Protein AF-A0A7M7P0U2-F1 (afdb_monomer)

Solvent-accessible surface area (backbone atoms only — not comparable to full-atom values): 13391 Å² total; per-residue (Å²): 132,70,70,62,55,56,54,52,52,50,52,46,50,53,53,52,59,72,63,52,74,65,74,44,74,47,56,39,57,51,92,38,39,98,42,27,17,22,42,32,38,35,55,97,92,42,67,19,31,28,36,26,50,74,57,47,67,35,43,26,21,14,46,21,38,58,73,65,37,79,84,15,43,71,42,67,37,79,29,14,83,74,19,42,61,73,73,87,49,59,42,38,28,54,40,54,40,88,44,75,53,74,38,66,86,72,34,54,54,46,66,32,92,77,71,78,67,93,71,56,46,65,30,25,17,28,34,27,32,52,59,30,88,42,40,86,58,13,37,80,82,9,41,42,43,97,64,30,42,34,52,43,42,88,28,37,35,68,80,33,20,78,38,51,35,86,44,40,86,61,14,36,79,80,9,42,42,43,101,66,18,34,33,54,45,42,94,58,36,34,65,73,37,19,76,42,67,50,58,81,70,44,50,59,57,53,50,54,49,50,54,53,52,52,54,50,51,56,50,52,53,53,50,50,58,52,48,54,52,51,52,52,54,48,55,51,49,53,53,51,49,55,50,50,54,54,54,53,63,63,73,76,112

InterPro domains:
  IPR000742 EGF-like domain [PS00022] (183-194)
  IPR000742 EGF-like domain [PS01186] (183-194)
  IPR000742 EGF-like domain [PS50026] (162-195)
  IPR000742 EGF-like domain [SM00181] (131-162)
  IPR000742 EGF-like domain [SM00181] (164-195)
  IPR001190 SRCR domain [PF00530] (31-130)
  IPR001190 SRCR domain [PR00258] (26-42)
  IPR001190 SRCR domain [PR00258] (45-56)
  IPR001190 SRCR domain [PR00258] (60-70)
  IPR001190 SRCR domain [PR00258] (118-130)
  IPR001190 SRCR domain [PS00420] (31-68)
  IPR001190 SRCR domain [PS50287] (25-130)
  IPR001190 SRCR domain [SM00202] (25-130)
  IPR001774 Delta/Serrate/lag-2 (DSL) protein [PS51051] (150-194)
  IPR036772 SRCR-like domain superfamily [G3DSA:3.10.250.10] (17-136)
  IPR036772 SRCR-like domain superfamily [SSF56487] (22-133)

Structure (mmCIF, N/CA/C/O backbone):
data_AF-A0A7M7P0U2-F1
#
_entry.id   AF-A0A7M7P0U2-F1
#
loop_
_atom_site.group_PDB
_atom_site.id
_atom_site.type_symbol
_atom_site.label_atom_id
_atom_site.label_alt_id
_atom_site.label_comp_id
_atom_site.label_asym_id
_atom_site.label_entity_id
_atom_site.label_seq_id
_atom_site.pdbx_PDB_ins_code
_atom_site.Cartn_x
_atom_site.Cartn_y
_atom_site.Cartn_z
_atom_site.occupancy
_atom_site.B_iso_or_equiv
_atom_site.auth_seq_id
_atom_site.auth_comp_id
_atom_site.auth_asym_id
_atom_site.auth_atom_id
_atom_site.pdbx_PDB_model_num
ATOM 1 N N . MET A 1 1 ? -45.138 -10.678 -17.554 1.00 43.78 1 MET A N 1
ATOM 2 C CA . MET A 1 1 ? -44.790 -11.180 -16.201 1.00 43.78 1 MET A CA 1
ATOM 3 C C . MET A 1 1 ? -43.325 -11.615 -16.045 1.00 43.78 1 MET A C 1
ATOM 5 O O . MET A 1 1 ? -42.946 -11.913 -14.925 1.00 43.78 1 MET A O 1
ATOM 9 N N . MET A 1 2 ? -42.481 -11.607 -17.092 1.00 36.00 2 MET A N 1
ATOM 10 C CA . MET A 1 2 ? -41.052 -11.976 -16.969 1.00 36.00 2 MET A CA 1
ATOM 11 C C . MET A 1 2 ? -40.090 -10.777 -16.869 1.00 36.00 2 MET A C 1
ATOM 13 O O . MET A 1 2 ? -38.975 -10.944 -16.398 1.00 36.00 2 MET A O 1
ATOM 17 N N . GLU A 1 3 ? -40.515 -9.564 -17.237 1.00 41.66 3 GLU A N 1
ATOM 18 C CA . GLU A 1 3 ? -39.651 -8.366 -17.191 1.00 41.66 3 GLU A CA 1
ATOM 19 C C . GLU A 1 3 ? -39.477 -7.796 -15.770 1.00 41.66 3 GLU A C 1
ATOM 21 O O . GLU A 1 3 ? -38.438 -7.227 -15.450 1.00 41.66 3 GLU A O 1
ATOM 26 N N . GLY A 1 4 ? -40.445 -8.020 -14.872 1.00 40.19 4 GLY A N 1
ATOM 27 C CA . GLY A 1 4 ? -40.375 -7.545 -13.483 1.00 40.19 4 GLY A CA 1
ATOM 28 C C . GLY A 1 4 ? -39.407 -8.332 -12.589 1.00 40.19 4 GLY A C 1
ATOM 29 O O . GLY A 1 4 ? -38.860 -7.771 -11.645 1.00 40.19 4 GLY A O 1
ATOM 30 N N . TYR A 1 5 ? -39.150 -9.609 -12.900 1.00 48.00 5 TYR A N 1
ATOM 31 C CA . TYR A 1 5 ? -38.219 -10.448 -12.132 1.00 48.00 5 TYR A CA 1
ATOM 32 C C . TYR A 1 5 ? -36.757 -10.052 -12.364 1.00 48.00 5 TYR A C 1
ATOM 34 O O . TYR A 1 5 ? -35.965 -10.089 -11.427 1.00 48.00 5 TYR A O 1
ATOM 42 N N . ALA A 1 6 ? -36.406 -9.624 -13.581 1.00 52.00 6 ALA A N 1
ATOM 43 C CA . ALA A 1 6 ? -35.055 -9.168 -13.899 1.00 52.00 6 ALA A CA 1
ATOM 44 C C . ALA A 1 6 ? -34.713 -7.861 -13.168 1.00 52.00 6 ALA A C 1
ATOM 46 O O . ALA A 1 6 ? -33.636 -7.752 -12.594 1.00 52.00 6 ALA A O 1
ATOM 47 N N . ILE A 1 7 ? -35.653 -6.909 -13.110 1.00 55.94 7 ILE A N 1
ATOM 48 C CA . ILE A 1 7 ? -35.468 -5.626 -12.412 1.00 55.94 7 ILE A CA 1
ATOM 49 C C . ILE A 1 7 ? -35.384 -5.835 -10.895 1.00 55.94 7 ILE A C 1
ATOM 51 O O . ILE A 1 7 ? -34.515 -5.258 -10.249 1.00 55.94 7 ILE A O 1
ATOM 55 N N . LEU A 1 8 ? -36.224 -6.709 -10.326 1.00 48.97 8 LEU A N 1
ATOM 56 C CA . LEU A 1 8 ? -36.168 -7.046 -8.901 1.00 48.97 8 LEU A CA 1
ATOM 57 C C . LEU A 1 8 ? -34.864 -7.779 -8.540 1.00 48.97 8 LEU A C 1
ATOM 59 O O . LEU A 1 8 ? -34.291 -7.511 -7.491 1.00 48.97 8 LEU A O 1
ATOM 63 N N . SER A 1 9 ? -34.357 -8.647 -9.425 1.00 54.91 9 SER A N 1
ATOM 64 C CA . SER A 1 9 ? -33.077 -9.342 -9.241 1.00 54.91 9 SER A CA 1
ATOM 65 C C . SER A 1 9 ? -31.868 -8.410 -9.396 1.00 54.91 9 SER A C 1
ATOM 67 O O . SER A 1 9 ? -30.881 -8.604 -8.694 1.00 54.91 9 SER A O 1
ATOM 69 N N . LEU A 1 10 ? -31.938 -7.394 -10.267 1.00 51.78 10 LEU A N 1
ATOM 70 C CA . LEU A 1 10 ? -30.884 -6.388 -10.457 1.00 51.78 10 LEU A CA 1
ATOM 71 C C . LEU A 1 10 ? -30.856 -5.358 -9.313 1.00 51.78 10 LEU A C 1
ATOM 73 O O . LEU A 1 10 ? -29.781 -4.989 -8.858 1.00 51.78 10 LEU A O 1
ATOM 77 N N . LEU A 1 11 ? -32.025 -4.934 -8.815 1.00 53.00 11 LEU A N 1
ATOM 78 C CA . LEU A 1 11 ? -32.157 -4.066 -7.635 1.00 53.00 11 LEU A CA 1
ATOM 79 C C . LEU A 1 11 ? -31.751 -4.788 -6.351 1.00 53.00 11 LEU A C 1
ATOM 81 O O . LEU A 1 11 ? -31.073 -4.190 -5.520 1.00 53.00 11 LEU A O 1
ATOM 85 N N . LEU A 1 12 ? -32.089 -6.079 -6.218 1.00 52.38 12 LEU A N 1
ATOM 86 C CA . LEU A 1 12 ? -31.509 -6.929 -5.183 1.00 52.38 12 LEU A CA 1
ATOM 87 C C . LEU A 1 12 ? -29.990 -6.946 -5.348 1.00 52.38 12 LEU A C 1
ATOM 89 O O . LEU A 1 12 ? -29.331 -6.533 -4.410 1.00 52.38 12 LEU A O 1
ATOM 93 N N . CYS A 1 13 ? -29.444 -7.261 -6.531 1.00 52.41 13 CYS A N 1
ATOM 94 C CA . CYS A 1 13 ? -27.996 -7.274 -6.800 1.00 52.41 13 CYS A CA 1
ATOM 95 C C . CYS A 1 13 ? -27.280 -5.953 -6.441 1.00 52.41 13 CYS A C 1
ATOM 97 O O . CYS A 1 13 ? -26.235 -5.991 -5.802 1.00 52.41 13 CYS A O 1
ATOM 99 N N . LEU A 1 14 ? -27.854 -4.796 -6.793 1.00 49.53 14 LEU A N 1
ATOM 100 C CA . LEU A 1 14 ? -27.336 -3.461 -6.453 1.00 49.53 14 LEU A CA 1
ATOM 101 C C . LEU A 1 14 ? -27.434 -3.167 -4.947 1.00 49.53 14 LEU A C 1
ATOM 103 O O . LEU A 1 14 ? -26.515 -2.585 -4.378 1.00 49.53 14 LEU A O 1
ATOM 107 N N . SER A 1 15 ? -28.502 -3.618 -4.281 1.00 50.25 15 SER A N 1
ATOM 108 C CA . SER A 1 15 ? -28.631 -3.510 -2.821 1.00 50.25 15 SER A CA 1
ATOM 109 C C . SER A 1 15 ? -27.703 -4.467 -2.059 1.00 50.25 15 SER A C 1
ATOM 111 O O . SER A 1 15 ? -27.195 -4.077 -1.013 1.00 50.25 15 SER A O 1
ATOM 113 N N . VAL A 1 16 ? -27.407 -5.670 -2.584 1.00 48.25 16 VAL A N 1
ATOM 114 C CA . VAL A 1 16 ? -26.395 -6.572 -1.994 1.00 48.25 16 VAL A CA 1
ATOM 115 C C . VAL A 1 16 ? -24.975 -6.098 -2.290 1.00 48.25 16 VAL A C 1
ATOM 117 O O . VAL A 1 16 ? -24.116 -6.266 -1.438 1.00 48.25 16 VAL A O 1
ATOM 120 N N . ALA A 1 17 ? -24.714 -5.460 -3.436 1.00 46.75 17 ALA A N 1
ATOM 121 C CA . ALA A 1 17 ? -23.419 -4.834 -3.717 1.00 46.75 17 ALA A CA 1
ATOM 122 C C . ALA A 1 17 ? -23.156 -3.625 -2.802 1.00 46.75 17 ALA A C 1
ATOM 124 O O . ALA A 1 17 ? -22.034 -3.432 -2.356 1.00 46.75 17 ALA A O 1
ATOM 125 N N . SER A 1 18 ? -24.198 -2.861 -2.454 1.00 46.72 18 SER A N 1
ATOM 126 C CA . SER A 1 18 ? -24.123 -1.790 -1.448 1.00 46.72 18 SER A CA 1
ATOM 127 C C . SER A 1 18 ? -24.057 -2.306 -0.001 1.00 46.72 18 SER A C 1
ATOM 129 O O . SER A 1 18 ? -23.752 -1.522 0.896 1.00 46.72 18 SER A O 1
ATOM 131 N N . ALA A 1 19 ? -24.372 -3.586 0.235 1.00 43.47 19 ALA A N 1
ATOM 132 C CA . ALA A 1 19 ? -24.298 -4.253 1.538 1.00 43.47 19 ALA A CA 1
ATOM 133 C C . ALA A 1 19 ? -23.088 -5.196 1.670 1.00 43.47 19 ALA A C 1
ATOM 135 O O . ALA A 1 19 ? -22.860 -5.736 2.751 1.00 43.47 19 ALA A O 1
ATOM 136 N N . TYR A 1 20 ? -22.286 -5.364 0.611 1.00 47.06 20 TYR A N 1
ATOM 137 C CA . 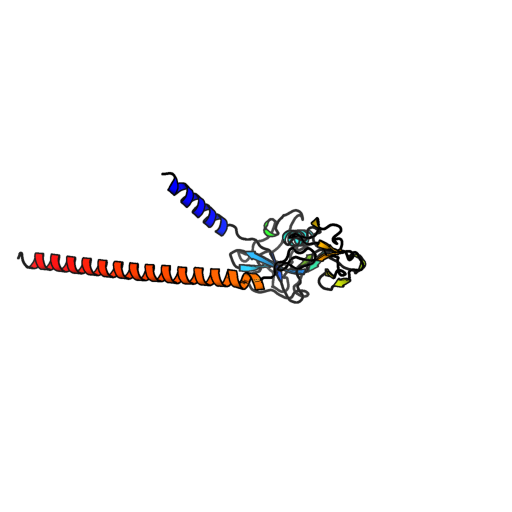TYR A 1 20 ? -20.886 -5.730 0.764 1.00 47.06 20 TYR A CA 1
ATOM 138 C C . TYR A 1 20 ? -20.210 -4.508 1.375 1.00 47.06 20 TYR A C 1
ATOM 140 O O . TYR A 1 20 ? -19.781 -3.586 0.687 1.00 47.06 20 TYR A O 1
ATOM 148 N N . SER A 1 21 ? -20.160 -4.475 2.699 1.00 50.75 21 SER A N 1
ATOM 149 C CA . SER A 1 21 ? -19.093 -3.781 3.397 1.00 50.75 21 SER A CA 1
ATOM 150 C C . SER A 1 21 ? -17.784 -4.186 2.722 1.00 50.75 21 SER A C 1
ATOM 152 O O . SER A 1 21 ? -17.342 -5.333 2.825 1.00 50.75 21 SER A O 1
ATOM 154 N N . ASN A 1 22 ? -17.198 -3.272 1.952 1.00 58.59 22 ASN A N 1
ATOM 155 C CA . ASN A 1 22 ? -15.815 -3.413 1.534 1.00 58.59 22 ASN A CA 1
ATOM 156 C C . ASN A 1 22 ? -14.996 -3.301 2.814 1.00 58.59 22 ASN A C 1
ATOM 158 O O . ASN A 1 22 ? -14.626 -2.209 3.215 1.00 58.59 22 ASN A O 1
ATOM 162 N N . TYR A 1 23 ? -14.807 -4.426 3.499 1.00 68.69 23 TYR A N 1
ATOM 163 C CA . TYR A 1 23 ? -13.861 -4.575 4.592 1.00 68.69 23 TYR A CA 1
ATOM 164 C C . TYR A 1 23 ? -12.460 -4.517 3.990 1.00 68.69 23 TYR A C 1
ATOM 166 O O . TYR A 1 23 ? -11.797 -5.537 3.805 1.00 68.69 23 TYR A O 1
ATOM 174 N N . ASP A 1 24 ? -12.101 -3.319 3.548 1.00 88.06 24 ASP A N 1
ATOM 175 C CA . ASP A 1 24 ? -10.851 -3.019 2.880 1.00 88.06 24 ASP A CA 1
ATOM 176 C C . ASP A 1 24 ? -9.795 -2.667 3.924 1.00 88.06 24 ASP A C 1
ATOM 178 O O . ASP A 1 24 ? -10.124 -2.225 5.031 1.00 88.06 24 ASP A O 1
ATOM 182 N N . VAL A 1 25 ? -8.534 -2.872 3.573 1.00 95.69 25 VAL A N 1
ATOM 183 C CA . VAL A 1 25 ? -7.396 -2.564 4.433 1.00 95.69 25 VAL A CA 1
ATOM 184 C C . VAL A 1 25 ? -6.411 -1.711 3.654 1.00 95.69 25 VAL A C 1
ATOM 186 O O . VAL A 1 25 ? -6.187 -1.925 2.465 1.00 95.69 25 VAL A O 1
ATOM 189 N N . ARG A 1 26 ? -5.823 -0.719 4.318 1.00 96.62 26 ARG A N 1
ATOM 190 C CA . ARG A 1 26 ? -4.757 0.098 3.737 1.00 96.62 26 ARG A CA 1
ATOM 191 C C . ARG A 1 26 ? -3.645 0.333 4.737 1.00 96.62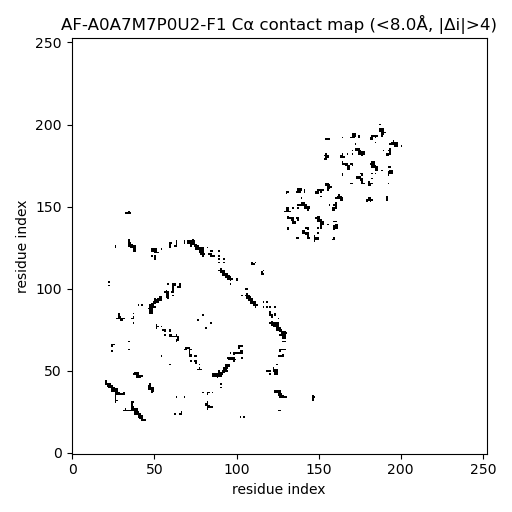 26 ARG A C 1
ATOM 193 O O . ARG A 1 26 ? -3.870 0.316 5.948 1.00 96.62 26 ARG A O 1
ATOM 200 N N . LEU A 1 27 ? -2.470 0.636 4.201 1.00 97.56 27 LEU A N 1
ATOM 201 C CA . LEU A 1 27 ? -1.333 1.115 4.972 1.00 97.56 27 LEU A CA 1
ATOM 202 C C . LEU A 1 27 ? -1.258 2.635 4.863 1.00 97.56 27 LEU A C 1
ATOM 204 O O . LEU A 1 27 ? -1.329 3.202 3.772 1.00 97.56 27 LEU A O 1
ATOM 208 N N . ALA A 1 28 ? -1.162 3.303 6.007 1.00 97.19 28 ALA A N 1
ATOM 209 C CA . ALA A 1 28 ? -1.129 4.755 6.092 1.00 97.19 28 ALA A CA 1
ATOM 210 C C . ALA A 1 28 ? -0.081 5.229 7.103 1.00 97.19 28 ALA A C 1
ATOM 212 O O . ALA A 1 28 ? 0.467 4.451 7.883 1.00 97.19 28 ALA A O 1
ATOM 213 N N . GLY A 1 29 ? 0.168 6.539 7.121 1.00 95.50 29 GLY A N 1
ATOM 214 C CA . GLY A 1 29 ? 1.018 7.167 8.123 1.00 95.50 29 GLY A CA 1
ATOM 215 C C . GLY A 1 29 ? 2.240 7.881 7.565 1.00 95.50 29 GLY A C 1
ATOM 216 O O . GLY A 1 29 ? 2.413 8.054 6.362 1.00 95.50 29 GLY A O 1
ATOM 217 N N . THR A 1 30 ? 3.078 8.371 8.472 1.00 92.00 30 THR A N 1
ATOM 218 C CA . THR A 1 30 ? 4.343 9.007 8.090 1.00 92.00 30 THR A CA 1
ATOM 219 C C . THR A 1 30 ? 5.364 7.920 7.788 1.00 92.00 30 THR A C 1
ATOM 221 O O . THR A 1 30 ? 5.570 7.045 8.617 1.00 92.00 30 THR A O 1
ATOM 224 N N . GLY A 1 31 ? 6.007 7.980 6.620 1.00 86.56 31 GLY A N 1
ATOM 225 C CA . GLY A 1 31 ? 6.991 6.967 6.222 1.00 86.56 31 GLY A CA 1
ATOM 226 C C . GLY A 1 31 ? 6.381 5.617 5.833 1.00 86.56 31 GLY A C 1
ATOM 227 O O . GLY A 1 31 ? 7.115 4.641 5.753 1.00 86.56 31 GLY A O 1
ATOM 228 N N . SER A 1 32 ? 5.065 5.553 5.602 1.00 93.12 32 SER A N 1
ATOM 229 C CA . SER A 1 32 ? 4.430 4.365 5.033 1.00 93.12 32 SER A CA 1
ATOM 230 C C . SER A 1 32 ? 4.748 4.226 3.543 1.00 93.12 32 SER A C 1
ATOM 232 O O . SER A 1 32 ? 4.827 5.228 2.825 1.00 93.12 32 SER A O 1
ATOM 234 N N . SER A 1 33 ? 4.830 2.986 3.078 1.00 91.44 33 SER A N 1
ATOM 235 C CA . SER A 1 33 ? 4.897 2.591 1.673 1.00 91.44 33 SER A CA 1
ATOM 236 C C . SER A 1 33 ? 3.758 1.613 1.362 1.00 91.44 33 SER A C 1
ATOM 238 O O . SER A 1 33 ? 2.888 1.370 2.197 1.00 91.44 33 SER A O 1
ATOM 240 N N . GLU A 1 34 ? 3.754 1.026 0.168 1.00 89.38 34 GLU A N 1
ATOM 241 C CA . GLU A 1 34 ? 2.803 -0.040 -0.165 1.00 89.38 34 GLU A CA 1
ATOM 242 C C . GLU A 1 34 ? 2.996 -1.283 0.727 1.00 89.38 34 GLU A C 1
ATOM 244 O O . GLU A 1 34 ? 2.021 -1.954 1.053 1.00 89.38 34 GLU A O 1
ATOM 249 N N . ARG A 1 35 ? 4.230 -1.550 1.193 1.00 92.88 35 ARG A N 1
ATOM 250 C CA . ARG A 1 35 ? 4.578 -2.731 2.006 1.00 92.88 35 ARG A CA 1
ATOM 251 C C . ARG A 1 35 ? 4.638 -2.471 3.505 1.00 92.88 35 ARG A C 1
ATOM 253 O O . ARG A 1 35 ? 4.755 -3.426 4.266 1.00 92.88 35 ARG A O 1
ATOM 260 N N . MET A 1 36 ? 4.596 -1.226 3.968 1.00 94.69 36 MET A N 1
ATOM 261 C CA . MET A 1 36 ? 4.644 -0.961 5.406 1.00 94.69 36 MET A CA 1
ATOM 262 C C . MET A 1 36 ? 3.867 0.279 5.815 1.00 94.69 36 MET A C 1
ATOM 264 O O . MET A 1 36 ? 3.844 1.279 5.103 1.00 94.69 36 MET A O 1
ATOM 268 N N . GLY A 1 37 ? 3.256 0.235 6.991 1.00 97.31 37 GLY A N 1
ATOM 269 C CA . GLY A 1 37 ? 2.500 1.362 7.518 1.00 97.31 37 GLY A CA 1
ATOM 270 C C . GLY A 1 37 ? 1.624 0.990 8.702 1.00 97.31 37 GLY A C 1
ATOM 271 O O . GLY A 1 37 ? 1.514 -0.179 9.077 1.00 97.31 37 GLY A O 1
ATOM 272 N N . ARG A 1 38 ? 0.968 2.005 9.270 1.00 98.44 38 ARG A N 1
ATOM 273 C CA . ARG A 1 38 ? -0.139 1.824 10.213 1.00 98.44 38 ARG A CA 1
ATOM 274 C C . ARG A 1 38 ? -1.297 1.159 9.476 1.00 98.44 38 ARG A C 1
ATOM 276 O O . ARG A 1 38 ? -1.621 1.573 8.361 1.00 98.44 38 ARG A O 1
ATOM 283 N N . VAL A 1 39 ? -1.918 0.169 10.107 1.00 98.25 39 VAL A N 1
ATOM 284 C CA . VAL A 1 39 ? -3.079 -0.526 9.549 1.00 98.25 39 VAL A CA 1
ATOM 285 C C . VAL A 1 39 ? -4.328 0.319 9.766 1.00 98.25 39 VAL A C 1
ATOM 287 O O . VAL A 1 39 ? -4.648 0.714 10.887 1.00 98.25 39 VAL A O 1
ATOM 290 N N . GLU A 1 40 ? -5.052 0.583 8.684 1.00 97.56 40 GLU A N 1
ATOM 291 C CA . GLU A 1 40 ? -6.391 1.160 8.736 1.00 97.56 40 GLU A CA 1
ATOM 292 C C . GLU A 1 40 ? -7.372 0.238 8.013 1.00 97.56 40 GLU A C 1
ATOM 294 O O . GLU A 1 40 ? -7.066 -0.286 6.941 1.00 97.56 40 GLU A O 1
ATOM 299 N N . VAL A 1 41 ? -8.559 0.058 8.591 1.00 95.44 41 VAL A N 1
ATOM 300 C CA . VAL A 1 41 ? -9.633 -0.782 8.049 1.00 95.44 41 VAL A CA 1
ATOM 301 C C . VAL A 1 41 ? -10.859 0.060 7.711 1.00 95.44 41 VAL A C 1
ATOM 303 O O . VAL A 1 41 ? -11.183 1.021 8.416 1.00 95.44 41 VAL A O 1
ATOM 306 N N . PHE A 1 42 ? -11.545 -0.289 6.623 1.00 92.19 42 PHE A N 1
ATOM 307 C CA . PHE A 1 42 ? -12.765 0.392 6.200 1.00 92.19 42 PHE A CA 1
ATOM 308 C C . PHE A 1 42 ? -14.003 -0.311 6.763 1.00 92.19 42 PHE A C 1
ATOM 310 O O . PHE A 1 42 ? -14.345 -1.432 6.378 1.00 92.19 42 PHE A O 1
ATOM 317 N N . LEU A 1 43 ? -14.693 0.357 7.688 1.00 86.75 43 LEU A N 1
ATOM 318 C CA . LEU A 1 43 ? -15.859 -0.171 8.391 1.00 86.75 43 LEU A CA 1
ATOM 319 C C . LEU A 1 43 ? -16.950 0.896 8.478 1.00 86.75 43 LEU A C 1
ATOM 321 O O . LEU A 1 43 ? -16.705 2.042 8.835 1.00 86.75 43 LEU A O 1
ATOM 325 N N . GLY A 1 44 ? -18.183 0.526 8.121 1.00 83.38 44 GLY A N 1
ATOM 326 C CA . GLY A 1 44 ? -19.334 1.428 8.245 1.00 83.38 44 GLY A CA 1
ATOM 327 C C . GLY A 1 44 ? -19.276 2.693 7.375 1.00 83.38 44 GLY A C 1
ATOM 328 O O . GLY A 1 44 ? -20.003 3.640 7.656 1.00 83.38 44 GLY A O 1
ATOM 329 N N . GLY A 1 45 ? -18.451 2.714 6.322 1.00 87.25 45 GLY A N 1
ATOM 330 C CA . GLY A 1 45 ? -18.288 3.878 5.443 1.00 87.25 45 GLY A CA 1
ATOM 331 C C . GLY A 1 45 ? -17.145 4.819 5.837 1.00 87.25 45 GLY A C 1
ATOM 332 O O . GLY A 1 45 ? -16.950 5.837 5.173 1.00 87.25 45 GLY A O 1
ATOM 333 N N . GLU A 1 46 ? -16.383 4.486 6.878 1.00 90.31 46 GLU A N 1
ATOM 334 C CA . GLU A 1 46 ? -15.276 5.291 7.389 1.00 90.31 46 GLU A CA 1
ATOM 335 C C . GLU A 1 46 ? -14.005 4.442 7.536 1.00 90.31 46 GLU A C 1
ATOM 337 O O . GLU A 1 46 ? -14.065 3.218 7.647 1.00 90.31 46 GLU A O 1
ATOM 342 N N . TRP A 1 47 ? -12.846 5.102 7.525 1.00 94.50 47 TRP A N 1
ATOM 343 C CA . TRP A 1 47 ? -11.565 4.483 7.873 1.00 94.50 47 TRP A CA 1
ATOM 344 C C . TRP A 1 47 ? -11.306 4.644 9.368 1.00 94.50 47 TRP A C 1
ATOM 346 O O . TRP A 1 47 ? -11.583 5.704 9.931 1.00 94.50 47 TRP A O 1
ATOM 356 N N . GLY A 1 48 ? -10.740 3.615 9.985 1.00 94.38 48 GLY A N 1
ATOM 357 C CA . GLY A 1 48 ? -10.314 3.643 11.379 1.00 94.38 48 GLY A CA 1
ATOM 358 C C . GLY A 1 48 ? -9.131 2.718 11.615 1.00 94.38 48 GLY A C 1
ATOM 359 O O . GLY A 1 48 ? -8.797 1.900 10.757 1.00 94.38 48 GLY A O 1
ATOM 360 N N . THR A 1 49 ? -8.470 2.889 12.752 1.00 96.25 49 THR A N 1
ATOM 361 C CA . THR A 1 49 ? -7.233 2.178 13.092 1.00 96.25 49 THR A CA 1
ATOM 362 C C . THR A 1 49 ? -7.507 0.872 13.837 1.00 96.25 49 THR A C 1
ATOM 364 O O . THR A 1 49 ? -8.657 0.527 14.126 1.00 96.25 49 THR A O 1
ATOM 367 N N . VAL A 1 50 ? -6.440 0.130 14.108 1.00 96.38 50 VAL A N 1
ATOM 368 C CA . VAL A 1 50 ? -6.427 -1.129 14.859 1.00 96.38 50 VAL A CA 1
ATOM 369 C C . VAL A 1 50 ? -5.549 -0.911 16.091 1.00 96.38 50 VAL A C 1
ATOM 371 O O . VAL A 1 50 ? -4.465 -0.346 15.941 1.00 96.38 50 VAL A O 1
ATOM 374 N N . CYS A 1 51 ? -6.007 -1.313 17.277 1.00 96.06 51 CYS A N 1
ATOM 375 C CA . CYS A 1 51 ? -5.173 -1.305 18.479 1.00 96.06 51 CYS A CA 1
ATOM 376 C C . CYS A 1 51 ? -4.091 -2.396 18.425 1.00 96.06 51 CYS A C 1
ATOM 378 O O . CYS A 1 51 ? -4.251 -3.405 17.737 1.00 96.06 51 CYS A O 1
ATOM 380 N N . ASP A 1 52 ? -2.982 -2.175 19.130 1.00 96.06 52 ASP A N 1
ATOM 381 C CA . ASP A 1 52 ? -1.872 -3.113 19.256 1.00 96.06 52 ASP A CA 1
ATOM 382 C C . ASP A 1 52 ? -1.991 -4.147 20.391 1.00 96.06 52 ASP A C 1
ATOM 384 O O . ASP A 1 52 ? -1.125 -5.025 20.486 1.00 96.06 52 ASP A O 1
ATOM 388 N N . ASP A 1 53 ? -3.052 -4.095 21.202 1.00 94.69 53 ASP A N 1
ATOM 389 C CA . ASP A 1 53 ? -3.352 -5.125 22.199 1.00 94.69 53 ASP A CA 1
ATOM 390 C C . ASP A 1 53 ? -3.557 -6.485 21.488 1.00 94.69 53 ASP A C 1
ATOM 392 O O . ASP A 1 53 ? -4.282 -6.609 20.498 1.00 94.69 53 ASP A O 1
ATOM 396 N N . ASP A 1 54 ? -2.808 -7.498 21.944 1.00 93.62 54 ASP A N 1
ATOM 397 C CA . ASP A 1 54 ? -2.644 -8.835 21.340 1.00 93.62 54 ASP A CA 1
ATOM 398 C C . ASP A 1 54 ? -2.144 -8.890 19.874 1.00 93.62 54 ASP A C 1
ATOM 400 O O . ASP A 1 54 ? -1.964 -9.981 19.329 1.00 93.62 54 ASP A O 1
ATOM 404 N N . TRP A 1 55 ? -1.770 -7.751 19.278 1.00 97.50 55 TRP A N 1
ATOM 405 C CA . TRP A 1 55 ? -1.286 -7.664 17.898 1.00 97.50 55 TRP A CA 1
ATOM 406 C C . TRP A 1 55 ? 0.052 -8.384 17.675 1.00 97.50 55 TRP A C 1
ATOM 408 O O . TRP A 1 55 ? 1.075 -8.079 18.305 1.00 97.50 55 TRP A O 1
ATOM 418 N N . GLY A 1 56 ? 0.077 -9.309 16.714 1.00 97.44 56 GLY A N 1
ATOM 419 C CA . GLY A 1 56 ? 1.229 -10.156 16.429 1.00 97.44 56 GLY A CA 1
ATOM 420 C C . GLY A 1 56 ? 1.441 -10.512 14.957 1.00 97.44 56 GLY A C 1
ATOM 421 O O . GLY A 1 56 ? 0.891 -9.915 14.033 1.00 97.44 56 GLY A O 1
ATOM 422 N N . TYR A 1 57 ? 2.312 -11.506 14.739 1.00 97.69 57 TYR A N 1
ATOM 423 C CA . TYR A 1 57 ? 2.673 -11.974 13.396 1.00 97.69 57 TYR A CA 1
ATOM 424 C C . TYR A 1 57 ? 1.490 -12.581 12.645 1.00 97.69 57 TYR A C 1
ATOM 426 O O . TYR A 1 57 ? 1.365 -12.325 11.455 1.00 97.69 57 TYR A O 1
ATOM 434 N N . ASP A 1 58 ? 0.626 -13.341 13.321 1.00 98.25 58 ASP A N 1
ATOM 435 C CA . ASP A 1 58 ? -0.522 -13.979 12.668 1.00 98.25 58 ASP A CA 1
ATOM 436 C C . ASP A 1 58 ? -1.500 -12.922 12.116 1.00 98.25 58 ASP A C 1
ATOM 438 O O . ASP A 1 58 ? -2.040 -13.092 11.023 1.00 98.25 58 ASP A O 1
ATOM 442 N N . ASP A 1 59 ? -1.676 -11.796 12.816 1.00 98.12 59 ASP A N 1
ATOM 443 C CA . ASP A 1 59 ? -2.523 -10.682 12.368 1.00 98.12 59 ASP A CA 1
ATOM 444 C C . ASP A 1 59 ? -1.865 -9.903 11.226 1.00 98.12 59 ASP A C 1
ATOM 446 O O . ASP A 1 59 ? -2.496 -9.593 10.209 1.00 98.12 59 ASP A O 1
ATOM 450 N N . ALA A 1 60 ? -0.564 -9.636 11.363 1.00 98.00 60 ALA A N 1
ATOM 451 C CA . ALA A 1 60 ? 0.222 -8.974 10.334 1.00 98.00 60 ALA A CA 1
ATOM 452 C C . ALA A 1 60 ? 0.273 -9.788 9.029 1.00 98.00 60 ALA A C 1
ATOM 454 O O . ALA A 1 60 ? 0.146 -9.211 7.947 1.00 98.00 60 ALA A O 1
ATOM 455 N N . ASP A 1 61 ? 0.404 -11.114 9.116 1.00 97.50 61 ASP A N 1
ATOM 456 C CA . ASP A 1 61 ? 0.383 -12.034 7.975 1.00 97.50 61 ASP A CA 1
ATOM 457 C C . ASP A 1 61 ? -0.941 -11.953 7.219 1.00 97.50 61 ASP A C 1
ATOM 459 O O . ASP A 1 61 ? -0.948 -11.864 5.986 1.00 97.50 61 ASP A O 1
ATOM 463 N N . VAL A 1 62 ? -2.061 -11.943 7.947 1.00 97.75 62 VAL A N 1
ATOM 464 C CA . VAL A 1 62 ? -3.395 -11.802 7.355 1.00 97.75 62 VAL A CA 1
ATOM 465 C C . VAL A 1 62 ? -3.524 -10.459 6.637 1.00 97.75 62 VAL A C 1
ATOM 467 O O . VAL A 1 62 ? -3.950 -10.438 5.483 1.00 97.75 62 VAL A O 1
ATOM 470 N N . VAL A 1 63 ? -3.098 -9.348 7.250 1.00 97.81 63 VAL A N 1
ATOM 471 C CA . VAL A 1 63 ? -3.129 -8.023 6.598 1.00 97.81 63 VAL A CA 1
ATOM 472 C C . VAL A 1 63 ? -2.265 -7.993 5.340 1.00 97.81 63 VAL A C 1
ATOM 474 O O . VAL A 1 63 ? -2.725 -7.550 4.288 1.00 97.81 63 VAL A O 1
ATOM 477 N N . CYS A 1 64 ? -1.028 -8.481 5.416 1.00 96.88 64 CYS A N 1
ATOM 478 C CA . CYS A 1 64 ? -0.113 -8.468 4.279 1.00 96.88 64 CYS A CA 1
ATOM 479 C C . CYS A 1 64 ? -0.625 -9.327 3.123 1.00 96.88 64 CYS A C 1
ATOM 481 O O . CYS A 1 64 ? -0.630 -8.875 1.977 1.00 96.88 64 CYS A O 1
ATOM 483 N N . ARG A 1 65 ? -1.165 -10.514 3.411 1.00 95.50 65 ARG A N 1
ATOM 484 C CA . ARG A 1 65 ? -1.814 -11.351 2.397 1.00 95.50 65 ARG A CA 1
ATOM 485 C C . ARG A 1 65 ? -3.067 -10.707 1.818 1.00 95.50 65 ARG A C 1
ATOM 487 O O . ARG A 1 65 ? -3.275 -10.803 0.610 1.00 95.50 65 ARG A O 1
ATOM 494 N N . GLN A 1 66 ? -3.879 -10.047 2.646 1.00 95.75 66 GLN A N 1
ATOM 495 C CA . GLN A 1 66 ? -5.073 -9.323 2.205 1.00 95.75 66 GLN A CA 1
ATOM 496 C C . GLN A 1 66 ? -4.714 -8.178 1.238 1.00 95.75 66 GLN A C 1
ATOM 498 O O . GLN A 1 66 ? -5.461 -7.922 0.296 1.00 95.75 66 GLN A O 1
ATOM 503 N N . LEU A 1 67 ? -3.550 -7.545 1.425 1.00 94.44 67 LEU A N 1
ATOM 504 C CA . LEU A 1 67 ? -2.983 -6.526 0.529 1.00 94.44 67 LEU A CA 1
ATOM 505 C C . LEU A 1 67 ? -2.329 -7.101 -0.744 1.00 94.44 67 LEU A C 1
ATOM 507 O O . LEU A 1 67 ? -1.940 -6.338 -1.624 1.00 94.44 67 LEU A O 1
ATOM 511 N N . GLY A 1 68 ? -2.221 -8.428 -0.865 1.00 92.06 68 GLY A N 1
ATOM 512 C CA . GLY A 1 68 ? -1.622 -9.113 -2.016 1.00 92.06 68 GLY A CA 1
ATOM 513 C C . GLY A 1 68 ? -0.180 -9.589 -1.810 1.00 92.06 68 GLY A C 1
ATOM 514 O O . GLY A 1 68 ? 0.372 -10.231 -2.699 1.00 92.06 68 GLY A O 1
ATOM 515 N N . TYR A 1 69 ? 0.423 -9.353 -0.643 1.00 91.19 69 TYR A N 1
ATOM 516 C CA . TYR A 1 69 ? 1.763 -9.839 -0.307 1.00 91.19 69 TYR A CA 1
ATOM 517 C C . TYR A 1 69 ? 1.687 -11.268 0.231 1.00 91.19 69 TYR A C 1
ATOM 519 O O . TYR A 1 69 ? 1.556 -11.513 1.431 1.00 91.19 69 TYR A O 1
ATOM 527 N N . HIS A 1 70 ? 1.726 -12.236 -0.683 1.00 87.38 70 HIS A N 1
ATOM 528 C CA . HIS A 1 70 ? 1.459 -13.645 -0.381 1.00 87.38 70 HIS A CA 1
ATOM 529 C C . HIS A 1 70 ? 2.487 -14.312 0.541 1.00 87.38 70 HIS A C 1
ATOM 531 O O . HIS A 1 70 ? 2.155 -15.308 1.183 1.00 87.38 70 HIS A O 1
ATOM 537 N N . GLU A 1 71 ? 3.702 -13.768 0.630 1.00 88.12 71 GLU A N 1
ATOM 538 C CA . GLU A 1 71 ? 4.732 -14.243 1.562 1.00 88.12 71 GLU A CA 1
ATOM 539 C C . GLU A 1 71 ? 4.479 -13.818 3.021 1.00 88.12 71 GLU A C 1
ATOM 541 O O . GLU A 1 71 ? 5.159 -14.313 3.916 1.00 88.12 71 GLU A O 1
ATOM 546 N N . GLY A 1 72 ? 3.484 -12.957 3.274 1.00 92.88 72 GLY A N 1
ATOM 547 C CA . GLY A 1 72 ? 3.087 -12.536 4.617 1.00 92.88 72 GLY A CA 1
ATOM 548 C C . GLY A 1 72 ? 3.880 -11.338 5.139 1.00 92.88 72 GLY A C 1
ATOM 549 O O . GLY A 1 72 ? 4.280 -10.452 4.377 1.00 92.88 72 GLY A O 1
ATOM 550 N N . ALA A 1 73 ? 4.055 -11.278 6.454 1.00 95.56 73 ALA A N 1
ATOM 551 C CA . ALA A 1 73 ? 4.709 -10.205 7.180 1.00 95.56 73 ALA A CA 1
ATOM 552 C C . ALA A 1 73 ? 6.162 -10.548 7.537 1.00 95.56 73 ALA A C 1
ATOM 554 O O . ALA A 1 73 ? 6.476 -11.595 8.095 1.00 95.56 73 ALA A O 1
ATOM 555 N N . SER A 1 74 ? 7.059 -9.593 7.294 1.00 93.94 74 SER A N 1
ATOM 556 C CA . SER A 1 74 ? 8.431 -9.609 7.818 1.00 93.94 74 SER A CA 1
ATOM 557 C C . SER A 1 74 ? 8.530 -8.989 9.216 1.00 93.94 74 SER A C 1
ATOM 559 O O . SER A 1 74 ? 9.524 -9.171 9.922 1.00 93.94 74 SER A O 1
ATOM 561 N N . GLY A 1 75 ? 7.502 -8.246 9.633 1.00 95.12 75 GLY A N 1
ATOM 562 C CA . GLY A 1 75 ? 7.408 -7.652 10.956 1.00 95.12 75 GLY A CA 1
ATOM 563 C C . GLY A 1 75 ? 6.120 -6.863 11.166 1.00 95.12 75 GLY A C 1
ATOM 564 O O . GLY A 1 75 ? 5.276 -6.737 10.282 1.00 95.12 75 GLY A O 1
ATOM 565 N N . PHE A 1 76 ? 5.992 -6.296 12.360 1.00 97.44 76 PHE A N 1
ATOM 566 C CA . PHE A 1 76 ? 4.856 -5.478 12.771 1.00 97.44 76 PHE A CA 1
ATOM 567 C C . PHE A 1 76 ? 5.291 -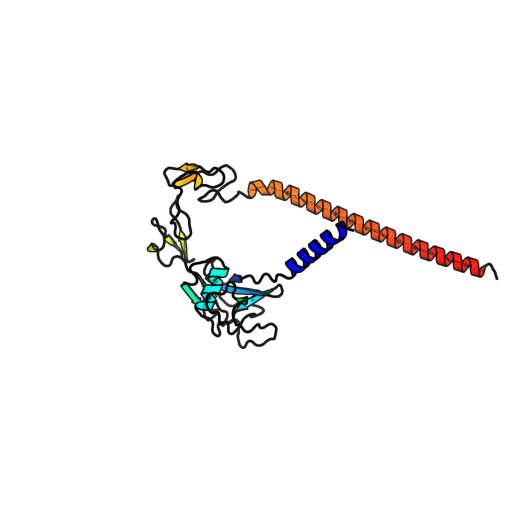4.429 13.799 1.00 97.44 76 PHE A C 1
ATOM 569 O O . PHE A 1 76 ? 6.414 -4.473 14.313 1.00 97.44 76 PHE A O 1
ATOM 576 N N . THR A 1 77 ? 4.412 -3.471 14.086 1.00 97.19 77 THR A N 1
ATOM 577 C CA . THR A 1 77 ? 4.636 -2.435 15.098 1.00 97.19 77 THR A CA 1
ATOM 578 C C . THR A 1 77 ? 3.487 -2.407 16.091 1.00 97.19 77 THR A C 1
ATOM 580 O O . THR A 1 77 ? 2.333 -2.336 15.682 1.00 97.19 77 THR A O 1
ATOM 583 N N . THR A 1 78 ? 3.822 -2.399 17.380 1.00 96.25 78 THR A N 1
ATOM 584 C CA . THR A 1 78 ? 2.880 -2.282 18.506 1.00 96.25 78 THR A CA 1
ATOM 585 C C . THR A 1 78 ? 3.024 -0.914 19.172 1.00 96.25 78 THR A C 1
ATOM 587 O O . THR A 1 78 ? 3.500 -0.809 20.308 1.00 96.25 78 THR A O 1
ATOM 590 N N . ASN A 1 79 ? 2.897 0.140 18.362 1.00 94.69 79 ASN A N 1
ATOM 591 C CA . ASN A 1 79 ? 2.754 1.542 18.762 1.00 94.69 79 ASN A CA 1
ATOM 592 C C . ASN A 1 79 ? 2.842 2.440 17.522 1.00 94.69 79 ASN A C 1
ATOM 594 O O . ASN A 1 79 ? 3.479 2.118 16.514 1.00 94.69 79 ASN A O 1
ATOM 598 N N . ALA A 1 80 ? 2.372 3.670 17.679 1.00 95.12 80 ALA A N 1
ATOM 599 C CA . ALA A 1 80 ? 2.374 4.683 16.637 1.00 95.12 80 ALA A CA 1
ATOM 600 C C . ALA A 1 80 ? 3.720 5.413 16.417 1.00 95.12 80 ALA A C 1
ATOM 602 O O . ALA A 1 80 ? 3.754 6.437 15.731 1.00 95.12 80 ALA A O 1
ATOM 603 N N . ARG A 1 81 ? 4.851 4.970 16.995 1.00 94.75 81 ARG A N 1
ATOM 604 C CA . ARG A 1 81 ? 6.126 5.719 16.871 1.00 94.75 81 ARG A CA 1
ATOM 605 C C . ARG A 1 81 ? 6.712 5.672 15.469 1.00 94.75 81 ARG A C 1
ATOM 607 O O . ARG A 1 81 ? 7.399 6.615 15.084 1.00 94.75 81 ARG A O 1
ATOM 614 N N . GLU A 1 82 ? 6.493 4.574 14.752 1.00 94.44 82 GLU A N 1
ATOM 615 C CA . GLU A 1 82 ? 7.096 4.359 13.437 1.00 94.44 82 GLU A CA 1
ATOM 616 C C . GLU A 1 82 ? 6.267 5.011 12.329 1.00 94.44 82 GLU A C 1
ATOM 618 O O . GLU A 1 82 ? 6.785 5.848 11.595 1.00 94.44 82 GLU A O 1
ATOM 623 N N . PHE A 1 83 ? 4.967 4.712 12.274 1.00 96.75 83 PHE A N 1
ATOM 624 C CA . PHE A 1 83 ? 4.079 5.197 11.211 1.00 96.75 83 PHE A CA 1
ATOM 625 C C . PHE A 1 83 ? 3.184 6.373 11.633 1.00 96.75 83 PHE A C 1
ATOM 627 O O . PHE A 1 83 ? 2.391 6.897 10.846 1.00 96.75 83 PHE A O 1
ATOM 634 N N . GLY A 1 84 ? 3.342 6.863 12.861 1.00 97.25 84 GLY A N 1
ATOM 635 C CA . GLY A 1 84 ? 2.547 7.957 13.405 1.00 97.25 84 GLY A CA 1
ATOM 636 C C . GLY A 1 84 ? 1.151 7.520 13.844 1.00 97.25 84 GLY A C 1
ATOM 637 O O . GLY A 1 84 ? 0.668 6.440 13.505 1.00 97.25 84 GLY A O 1
ATOM 638 N N . GLN A 1 85 ? 0.501 8.405 14.592 1.00 97.62 85 GLN A N 1
ATOM 639 C CA . GLN A 1 85 ? -0.856 8.210 15.093 1.00 97.62 85 GLN A CA 1
ATOM 640 C C . GLN A 1 85 ? -1.884 8.424 13.979 1.00 97.62 85 GLN A C 1
ATOM 642 O O . GLN A 1 85 ? -1.731 9.321 13.142 1.00 97.62 85 GLN A O 1
ATOM 647 N N . GLY A 1 86 ? -2.940 7.625 13.992 1.00 96.00 86 GLY A N 1
ATOM 648 C CA . GLY A 1 86 ? -4.152 7.859 13.230 1.00 96.00 86 GLY A CA 1
ATOM 649 C C . GLY A 1 86 ? -5.038 8.924 13.870 1.00 96.00 86 G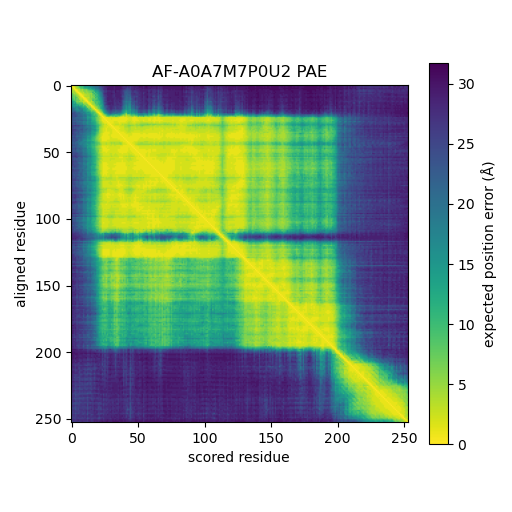LY A C 1
ATOM 650 O O . GLY A 1 86 ? -4.646 9.673 14.770 1.00 96.00 86 GLY A O 1
ATOM 651 N N . SER A 1 87 ? -6.255 9.024 13.348 1.00 93.25 87 SER A N 1
ATOM 652 C CA . SER A 1 87 ? -7.301 9.857 13.933 1.00 93.25 87 SER A CA 1
ATOM 653 C C . SER A 1 87 ? -8.673 9.250 13.671 1.00 93.25 87 SER A C 1
ATOM 655 O O . SER A 1 87 ? -8.859 8.549 12.679 1.00 93.25 87 SER A O 1
ATOM 657 N N . GLY A 1 88 ? -9.640 9.568 14.530 1.00 91.50 88 GLY A N 1
ATOM 658 C CA . GLY A 1 88 ? -11.010 9.077 14.406 1.00 91.50 88 GLY A CA 1
ATOM 659 C C . GLY A 1 88 ? -11.246 7.821 15.238 1.00 91.50 88 GLY A C 1
ATOM 660 O O . GLY A 1 88 ? -10.918 7.800 16.421 1.00 91.50 88 GLY A O 1
ATOM 661 N N . ASN A 1 89 ? -11.885 6.818 14.640 1.00 92.12 89 ASN A N 1
ATOM 662 C CA . ASN A 1 89 ? -12.256 5.590 15.336 1.00 92.12 89 ASN A CA 1
ATOM 663 C C . ASN A 1 89 ? -11.087 4.596 15.348 1.00 92.12 89 ASN A C 1
ATOM 665 O O . ASN A 1 89 ? -10.426 4.403 14.329 1.00 92.12 89 ASN A O 1
ATOM 669 N N . ILE A 1 90 ? -10.901 3.912 16.474 1.00 93.44 90 ILE A N 1
ATOM 670 C CA . ILE A 1 90 ? -10.135 2.664 16.557 1.00 93.44 90 ILE A CA 1
ATOM 671 C C . ILE A 1 90 ? -11.171 1.554 16.411 1.00 93.44 90 ILE A C 1
ATOM 673 O O . ILE A 1 90 ? -12.024 1.413 17.283 1.00 93.44 90 ILE A O 1
ATOM 677 N N . PHE A 1 91 ? -11.190 0.831 15.294 1.00 93.25 91 PHE A N 1
ATOM 678 C CA . PHE A 1 91 ? -12.277 -0.104 14.996 1.00 93.25 91 PHE A CA 1
ATOM 679 C C . PHE A 1 91 ? -12.065 -1.511 15.539 1.00 93.25 91 PHE A C 1
ATOM 681 O O . PHE A 1 91 ? -13.052 -2.154 15.902 1.00 93.25 91 PHE A O 1
ATOM 688 N N . LEU A 1 92 ? -10.818 -1.972 15.553 1.00 93.62 92 LEU A N 1
ATOM 689 C CA . LEU A 1 92 ? -10.443 -3.311 15.991 1.00 93.62 92 LEU A CA 1
ATOM 690 C C . LEU A 1 92 ? -9.543 -3.211 17.219 1.00 93.62 92 LEU A C 1
ATOM 692 O O . LEU A 1 92 ? -8.695 -2.321 17.281 1.00 93.62 92 LEU A O 1
ATOM 696 N N . ASP A 1 93 ? -9.742 -4.125 18.155 1.00 93.44 93 ASP A N 1
ATOM 697 C CA . ASP A 1 93 ? -8.969 -4.288 19.385 1.00 93.44 93 ASP A CA 1
ATOM 698 C C . ASP A 1 93 ? -8.896 -5.785 19.738 1.00 93.44 93 ASP A C 1
ATOM 700 O O . ASP A 1 93 ? -9.739 -6.549 19.256 1.00 93.44 93 ASP A O 1
ATOM 704 N N . ASP A 1 94 ? -7.896 -6.210 20.514 1.00 93.00 94 ASP A N 1
ATOM 705 C CA . ASP A 1 94 ? -7.604 -7.616 20.848 1.00 93.00 94 ASP A CA 1
ATOM 706 C C . ASP A 1 94 ? -7.692 -8.551 19.618 1.00 93.00 94 ASP A C 1
ATOM 708 O O . ASP A 1 94 ? -8.405 -9.564 19.615 1.00 93.00 94 ASP A O 1
ATOM 712 N N . VAL A 1 95 ? -7.037 -8.176 18.513 1.00 94.50 95 VAL A N 1
ATOM 713 C CA . VAL A 1 95 ? -7.072 -8.981 17.281 1.00 94.50 95 VAL A CA 1
ATOM 714 C C . VAL A 1 95 ? -6.254 -10.254 17.498 1.00 94.50 95 VAL A C 1
ATOM 716 O O . VAL A 1 95 ? -5.092 -10.196 17.873 1.00 94.50 95 VAL A O 1
ATOM 719 N N . SER A 1 96 ? -6.878 -11.412 17.278 1.00 95.00 96 SER A N 1
ATOM 720 C CA . SER A 1 96 ? -6.280 -12.731 17.500 1.00 95.00 96 SER A CA 1
ATOM 721 C C . SER A 1 96 ? -6.535 -13.670 16.320 1.00 95.00 96 SER A C 1
ATOM 723 O O . SER A 1 96 ? -7.219 -14.707 16.424 1.00 95.00 96 SER A O 1
ATOM 725 N N . CYS A 1 97 ? -5.972 -13.308 15.170 1.00 97.06 97 CYS A N 1
ATOM 726 C CA . CYS A 1 97 ? -5.947 -14.151 13.985 1.00 97.06 97 CYS A CA 1
ATOM 727 C C . CYS A 1 97 ? -5.258 -15.497 14.267 1.00 97.06 97 CYS A C 1
ATOM 729 O O . CYS A 1 97 ? -4.479 -15.677 15.205 1.00 97.06 97 CYS A O 1
ATOM 731 N N . LYS A 1 98 ? -5.564 -16.490 13.434 1.00 95.31 98 LYS A N 1
ATOM 732 C CA . LYS A 1 98 ? -4.886 -17.792 13.397 1.00 95.31 98 LYS A CA 1
ATOM 733 C C . LYS A 1 98 ? -3.879 -17.887 12.245 1.00 95.31 98 LYS A C 1
ATOM 735 O O . LYS A 1 98 ? -3.272 -18.944 12.065 1.00 95.31 98 LYS A O 1
ATOM 740 N N . GLY A 1 99 ? -3.746 -16.818 11.459 1.00 90.75 99 GLY A N 1
ATOM 741 C CA . GLY A 1 99 ? -2.788 -16.642 10.368 1.00 90.75 99 GLY A CA 1
ATOM 742 C C . GLY A 1 99 ? -3.265 -17.172 9.013 1.00 90.75 99 GLY A C 1
ATOM 743 O O . GLY A 1 99 ? -2.600 -16.977 7.997 1.00 90.75 99 GLY A O 1
ATOM 744 N N . TYR A 1 100 ? -4.414 -17.853 8.950 1.00 92.94 100 TYR A N 1
ATOM 745 C CA . TYR A 1 100 ? -4.939 -18.431 7.705 1.00 92.94 100 TYR A CA 1
ATOM 746 C C . TYR A 1 100 ? -6.148 -17.685 7.143 1.00 92.94 100 TYR A C 1
ATOM 748 O O . TYR A 1 100 ? -6.518 -17.950 5.999 1.00 92.94 100 TYR A O 1
ATOM 756 N N . GLU A 1 101 ? -6.734 -16.774 7.914 1.00 96.25 101 GLU A N 1
ATOM 757 C CA . GLU A 1 101 ? -7.846 -15.924 7.512 1.00 96.25 101 GLU A CA 1
ATOM 758 C C . GLU A 1 101 ? -7.522 -15.148 6.224 1.00 96.25 101 GLU A C 1
ATOM 760 O O . GLU A 1 101 ? -6.370 -14.801 5.952 1.00 96.25 101 GLU A O 1
ATOM 765 N N . ASP A 1 102 ? -8.545 -14.901 5.403 1.00 92.69 102 ASP A N 1
ATOM 766 C CA . ASP A 1 102 ? -8.391 -14.132 4.162 1.00 92.69 102 ASP A CA 1
ATOM 767 C C . ASP A 1 102 ? -8.453 -12.621 4.419 1.00 92.69 102 ASP A C 1
ATOM 769 O O . ASP A 1 102 ? -7.966 -11.828 3.609 1.00 92.69 102 ASP A O 1
ATOM 773 N N . ARG A 1 103 ? -9.085 -12.214 5.527 1.00 93.81 103 ARG A N 1
ATOM 774 C CA . ARG A 1 103 ? -9.249 -10.817 5.923 1.00 93.81 103 ARG A CA 1
ATOM 775 C C . ARG A 1 103 ? -9.052 -10.658 7.417 1.00 93.81 103 ARG A C 1
ATOM 777 O O . ARG A 1 103 ? -9.509 -11.488 8.196 1.00 93.81 103 ARG A O 1
ATOM 784 N N . ILE A 1 104 ? -8.510 -9.514 7.824 1.00 94.56 104 ILE A N 1
ATOM 785 C CA . ILE A 1 104 ? -8.372 -9.159 9.245 1.00 94.56 104 ILE A CA 1
ATOM 786 C C . ILE A 1 104 ? -9.723 -9.120 9.981 1.00 94.56 104 ILE A C 1
ATOM 788 O O . ILE A 1 104 ? -9.809 -9.398 11.170 1.00 94.56 104 ILE A O 1
ATOM 792 N N . THR A 1 105 ? -10.806 -8.820 9.260 1.00 91.50 105 THR A N 1
ATOM 793 C CA . THR A 1 105 ? -12.173 -8.798 9.810 1.00 91.50 105 THR A CA 1
ATOM 794 C C . THR A 1 105 ? -12.793 -10.186 9.992 1.00 91.50 105 THR A C 1
ATOM 796 O O . THR A 1 105 ? -13.853 -10.284 10.606 1.00 91.50 105 THR A O 1
ATOM 799 N N . ASP A 1 106 ? -12.145 -11.243 9.490 1.00 92.62 106 ASP A N 1
ATOM 800 C CA . ASP A 1 106 ? -12.545 -12.635 9.724 1.00 92.62 106 ASP A CA 1
ATOM 801 C C . ASP A 1 106 ? -11.884 -13.222 10.988 1.00 92.62 106 ASP A C 1
ATOM 803 O O . ASP A 1 106 ? -12.258 -14.312 11.429 1.00 92.62 106 ASP A O 1
ATOM 807 N N . CYS A 1 107 ? -10.917 -12.508 11.574 1.00 93.44 107 CYS A N 1
ATOM 808 C CA . CYS A 1 107 ? -10.253 -12.896 12.811 1.00 93.44 107 CYS A CA 1
ATOM 809 C C . CYS A 1 107 ? -11.144 -12.657 14.037 1.00 93.44 107 CYS A C 1
ATOM 811 O O . CYS A 1 107 ? -12.071 -11.844 14.027 1.00 93.44 107 CYS A O 1
ATOM 813 N N . GLU A 1 108 ? -10.843 -13.362 15.128 1.00 92.00 108 GLU A N 1
ATOM 814 C CA . GLU A 1 108 ? -11.409 -13.032 16.436 1.00 92.00 108 GLU A CA 1
ATOM 815 C C . GLU A 1 108 ? -10.860 -11.667 16.872 1.00 92.00 108 GLU A C 1
ATOM 817 O O . GLU A 1 108 ? -9.648 -11.494 16.921 1.00 92.00 108 GLU A O 1
ATOM 822 N N . ALA A 1 109 ? -11.742 -10.697 17.118 1.00 88.50 109 ALA A N 1
ATOM 823 C CA . ALA A 1 109 ? -11.383 -9.343 17.534 1.00 88.50 109 ALA A CA 1
ATOM 824 C C . ALA A 1 109 ? -12.564 -8.663 18.243 1.00 88.50 109 ALA A C 1
ATOM 826 O O . ALA A 1 109 ? -13.734 -8.992 17.998 1.00 88.50 109 ALA A O 1
ATOM 827 N N . LEU A 1 110 ? -12.272 -7.665 19.073 1.00 83.88 110 LEU A N 1
ATOM 828 C CA . LEU A 1 110 ? -13.260 -6.743 19.619 1.00 83.88 110 LEU A CA 1
ATOM 829 C C . LEU A 1 110 ? -13.581 -5.651 18.590 1.00 83.88 110 LEU A C 1
ATOM 831 O O . LEU A 1 110 ? -12.733 -4.863 18.174 1.00 83.88 110 LEU A O 1
ATOM 835 N N . LEU A 1 111 ? -14.846 -5.604 18.163 1.00 80.81 111 LEU A N 1
ATOM 836 C CA . LEU A 1 111 ? -15.353 -4.583 17.246 1.00 80.81 111 LEU A CA 1
ATOM 837 C C . LEU A 1 111 ? -15.865 -3.371 18.028 1.00 80.81 111 LEU A C 1
ATOM 839 O O . LEU A 1 111 ? -16.963 -3.386 18.591 1.00 80.81 111 LEU A O 1
ATOM 843 N N . ASN A 1 112 ? -15.139 -2.260 17.956 1.00 71.94 112 ASN A N 1
ATOM 844 C CA . ASN A 1 112 ? -15.386 -1.058 18.759 1.00 71.94 112 ASN A CA 1
ATOM 845 C C . ASN A 1 112 ? -16.592 -0.206 18.346 1.00 71.94 112 ASN A C 1
ATOM 847 O O . ASN A 1 112 ?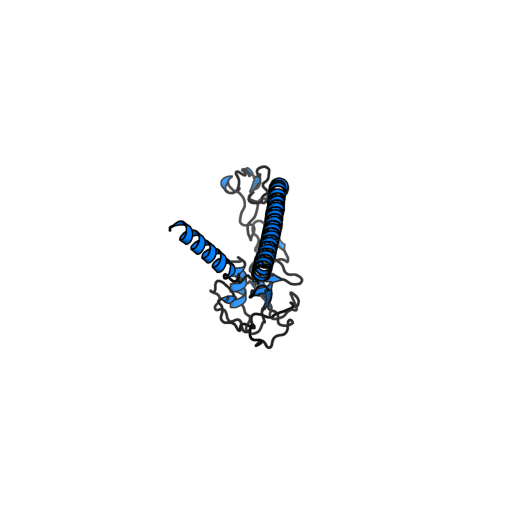 -16.774 0.905 18.843 1.00 71.94 112 ASN A O 1
ATOM 851 N N . THR A 1 113 ? -17.502 -0.741 17.529 1.00 59.66 113 THR A N 1
ATOM 852 C CA . THR A 1 113 ? -18.827 -0.130 17.290 1.00 59.66 113 THR A CA 1
ATOM 853 C C . THR A 1 113 ? -19.650 0.071 18.576 1.00 59.66 113 THR A C 1
ATOM 855 O O . THR A 1 113 ? -20.668 0.762 18.551 1.00 59.66 113 THR A O 1
ATOM 858 N N . VAL A 1 114 ? -19.197 -0.500 19.700 1.00 51.88 114 VAL A N 1
ATOM 859 C CA . VAL A 1 114 ? -19.823 -0.427 21.028 1.00 51.88 114 VAL A CA 1
ATOM 860 C C . VAL A 1 114 ? -18.999 0.364 22.065 1.00 51.88 114 VAL A C 1
ATOM 862 O O . VAL A 1 114 ? -19.437 0.492 23.205 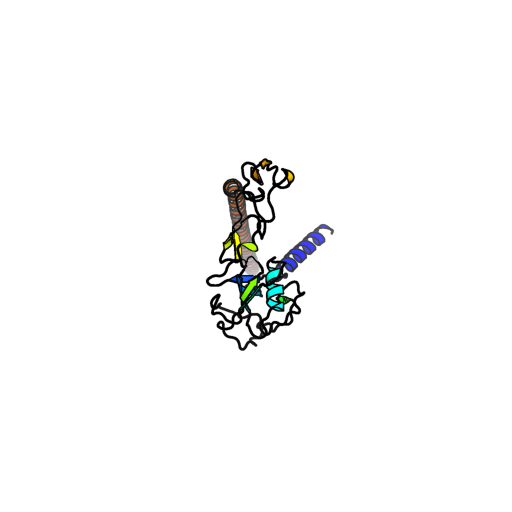1.00 51.88 114 VAL A O 1
ATOM 865 N N . GLY A 1 115 ? -17.862 0.965 21.679 1.00 52.69 115 GLY A N 1
ATOM 866 C CA . GLY A 1 115 ? -17.053 1.825 22.558 1.00 52.69 115 GLY A CA 1
ATOM 867 C C . GLY A 1 115 ? -16.263 1.089 23.650 1.00 52.69 115 GLY A C 1
ATOM 868 O O . GLY A 1 115 ? -16.081 1.641 24.733 1.00 52.69 115 GLY A O 1
ATOM 869 N N . GLU A 1 116 ? -15.822 -0.141 23.379 1.00 62.81 116 GLU A N 1
ATOM 870 C CA . GLU A 1 116 ? -15.153 -1.035 24.338 1.00 62.81 116 GLU A CA 1
ATOM 871 C C . GLU A 1 116 ? -13.646 -1.205 24.068 1.00 62.81 116 GLU A C 1
ATOM 873 O O . GLU A 1 116 ? -13.121 -2.289 24.272 1.00 62.81 116 GLU A O 1
ATOM 878 N N . THR A 1 117 ? -12.941 -0.148 23.652 1.00 72.62 117 THR A N 1
ATOM 879 C CA . THR A 1 117 ? -11.467 -0.163 23.605 1.00 72.62 117 THR A CA 1
ATOM 880 C C . THR A 1 117 ? -10.869 0.676 24.721 1.00 72.62 117 THR A C 1
ATOM 882 O O . THR A 1 117 ? -11.360 1.767 25.038 1.00 72.62 117 THR A O 1
ATOM 885 N N . ASN A 1 118 ? -9.805 0.161 25.332 1.00 83.62 118 ASN A N 1
ATOM 886 C CA . ASN A 1 118 ? -8.952 0.905 26.259 1.00 83.62 118 ASN A CA 1
ATOM 887 C C . ASN A 1 118 ? -7.811 1.648 25.558 1.00 83.62 118 ASN A C 1
ATOM 889 O O . ASN A 1 118 ? -7.034 2.298 26.262 1.00 83.62 118 ASN A O 1
ATOM 893 N N . CYS A 1 119 ? -7.733 1.590 24.228 1.00 92.25 119 CYS A N 1
ATOM 894 C CA . CYS A 1 119 ? -6.585 2.080 23.489 1.00 92.25 119 CYS A CA 1
ATOM 895 C C . CYS A 1 119 ? -6.665 3.565 23.127 1.00 92.25 119 CYS A C 1
ATOM 897 O O . CYS A 1 119 ? -7.730 4.128 22.841 1.00 92.25 119 CYS A O 1
ATOM 899 N N . GLY A 1 120 ? -5.499 4.206 23.115 1.00 94.25 120 GLY A N 1
ATOM 900 C CA . GLY A 1 120 ? -5.263 5.490 22.465 1.00 94.25 120 GLY A CA 1
ATOM 901 C C . GLY A 1 120 ? -4.643 5.319 21.077 1.00 94.25 120 GLY A C 1
ATOM 902 O O . GLY A 1 120 ? -4.141 4.263 20.720 1.00 94.25 120 GLY A O 1
ATOM 903 N N . HIS A 1 121 ? -4.607 6.388 20.276 1.00 96.38 121 HIS A N 1
ATOM 904 C CA . HIS A 1 121 ? -3.920 6.332 18.977 1.00 96.38 121 HIS A CA 1
ATOM 905 C C . HIS A 1 121 ? -2.395 6.184 19.090 1.00 96.38 121 HIS A C 1
ATOM 907 O O . HIS A 1 121 ? -1.730 5.960 18.086 1.00 96.38 121 HIS A O 1
ATOM 913 N N . ASP A 1 122 ? -1.802 6.344 20.275 1.00 96.50 122 ASP A N 1
ATOM 914 C CA . ASP A 1 122 ? -0.402 5.983 20.510 1.00 96.50 122 ASP A CA 1
ATOM 915 C C . ASP A 1 122 ? -0.144 4.466 20.449 1.00 96.50 122 ASP A C 1
ATOM 917 O O . ASP A 1 122 ? 1.007 4.069 20.244 1.00 96.50 122 ASP A O 1
ATOM 921 N N . GLU A 1 123 ? -1.213 3.670 20.514 1.00 97.19 123 GLU A N 1
ATOM 922 C CA . GLU A 1 123 ? -1.266 2.202 20.435 1.00 97.19 123 GLU A CA 1
ATOM 923 C C . GLU A 1 123 ? -1.781 1.719 19.064 1.00 97.19 123 GLU A C 1
ATOM 925 O O . GLU A 1 123 ? -2.179 0.572 18.903 1.00 97.19 123 GLU A O 1
ATOM 930 N N . ASP A 1 124 ? -1.794 2.582 18.038 1.00 97.75 124 ASP A N 1
ATOM 931 C CA . ASP A 1 124 ? -2.176 2.141 16.695 1.00 97.75 124 ASP A CA 1
ATOM 932 C C . ASP A 1 124 ? -1.150 1.134 16.133 1.00 97.75 124 ASP A C 1
ATOM 934 O O . ASP A 1 124 ? 0.054 1.416 16.042 1.00 97.75 124 ASP A O 1
ATOM 938 N N . ALA A 1 125 ? -1.652 -0.014 15.685 1.00 98.19 125 ALA A N 1
ATOM 939 C CA . ALA A 1 125 ? -0.869 -1.104 15.132 1.00 98.19 125 ALA A CA 1
ATOM 940 C C . ALA A 1 125 ? -0.430 -0.860 13.677 1.00 98.19 125 ALA A C 1
ATOM 942 O O . ALA A 1 125 ? -1.066 -0.146 12.891 1.00 98.19 125 ALA A O 1
ATOM 943 N N . GLY A 1 126 ? 0.674 -1.495 13.288 1.00 98.12 126 GLY A N 1
ATOM 944 C CA . GLY A 1 126 ? 1.227 -1.423 11.935 1.00 98.12 126 GLY A CA 1
ATOM 945 C C . GLY A 1 126 ? 1.854 -2.736 11.484 1.00 98.12 126 GLY A C 1
ATOM 946 O O . GLY A 1 126 ? 2.132 -3.621 12.298 1.00 98.12 126 GLY A O 1
ATOM 947 N N . VAL A 1 127 ? 2.104 -2.849 10.181 1.00 97.94 127 VAL A N 1
ATOM 948 C CA . VAL A 1 127 ? 2.728 -4.024 9.551 1.00 97.94 127 VAL A CA 1
ATOM 949 C C . VAL A 1 127 ? 3.918 -3.639 8.688 1.00 97.94 127 VAL A C 1
ATOM 951 O O . VAL A 1 127 ? 4.028 -2.508 8.209 1.00 97.94 127 VAL A O 1
ATOM 954 N N . LYS A 1 128 ? 4.795 -4.618 8.476 1.00 95.81 128 LYS A N 1
ATOM 955 C CA . LYS A 1 128 ? 5.848 -4.632 7.463 1.00 95.81 128 LYS A CA 1
ATOM 956 C C . LYS A 1 128 ? 5.710 -5.933 6.694 1.00 95.81 128 LYS A C 1
ATOM 958 O O . LYS A 1 128 ? 6.055 -7.000 7.198 1.00 95.81 128 LYS A O 1
ATOM 963 N N . CYS A 1 129 ? 5.184 -5.852 5.488 1.00 95.31 129 CYS A N 1
ATOM 964 C CA . CYS A 1 129 ? 5.025 -6.998 4.616 1.00 95.31 129 CYS A CA 1
ATOM 965 C C . CYS A 1 129 ? 6.376 -7.475 4.102 1.00 95.31 129 CYS A C 1
ATOM 967 O O . CYS A 1 129 ? 7.353 -6.723 4.064 1.00 95.31 129 CYS A O 1
ATOM 969 N N . GLN A 1 130 ? 6.451 -8.762 3.784 1.00 90.94 130 GLN A N 1
ATOM 970 C CA . GLN A 1 130 ? 7.647 -9.356 3.223 1.00 90.94 130 GLN A CA 1
ATOM 971 C C . GLN A 1 130 ? 8.006 -8.632 1.922 1.00 90.94 130 GLN A C 1
ATOM 973 O O . GLN A 1 130 ? 7.141 -8.226 1.146 1.00 90.94 130 GLN A O 1
ATOM 978 N N . GLY A 1 131 ? 9.295 -8.416 1.728 1.00 88.25 131 GLY A N 1
ATOM 979 C CA . GLY A 1 131 ? 9.892 -7.713 0.605 1.00 88.25 131 GLY A CA 1
ATOM 980 C C . GLY A 1 131 ? 11.399 -7.894 0.699 1.00 88.25 131 GLY A C 1
ATOM 981 O O . GLY A 1 131 ? 11.878 -8.755 1.443 1.00 88.25 131 GLY A O 1
ATOM 982 N N . CYS A 1 132 ? 12.161 -7.073 -0.009 1.00 89.75 132 CYS A N 1
ATOM 983 C CA . CYS A 1 132 ? 13.608 -7.133 0.134 1.00 89.75 132 CYS A CA 1
ATOM 984 C C . CYS A 1 132 ? 14.043 -6.523 1.478 1.00 89.75 132 CYS A C 1
ATOM 986 O O . CYS A 1 132 ? 13.482 -5.533 1.955 1.00 89.75 132 CYS A O 1
ATOM 988 N N . THR A 1 133 ? 15.069 -7.106 2.091 1.00 87.31 133 THR A N 1
ATOM 989 C CA . THR A 1 133 ? 15.725 -6.585 3.302 1.00 87.31 133 THR A CA 1
ATOM 990 C C . THR A 1 133 ? 17.192 -6.244 3.059 1.00 87.31 133 THR A C 1
ATOM 992 O O . THR A 1 133 ? 17.773 -5.415 3.765 1.00 87.31 133 THR A O 1
ATOM 995 N N . VAL A 1 134 ? 17.787 -6.863 2.041 1.00 90.38 134 VAL A N 1
ATOM 996 C CA . VAL A 1 134 ? 19.146 -6.632 1.557 1.00 90.38 134 VAL A CA 1
ATOM 997 C C . VAL A 1 134 ? 19.184 -6.754 0.034 1.00 90.38 134 VAL A C 1
ATOM 999 O O . VAL A 1 134 ? 18.330 -7.404 -0.560 1.00 90.38 134 VAL A O 1
ATOM 1002 N N . ASP A 1 135 ? 20.204 -6.180 -0.608 1.00 93.44 135 ASP A N 1
ATOM 1003 C CA . ASP A 1 135 ? 20.363 -6.246 -2.072 1.00 93.44 135 ASP A CA 1
ATOM 1004 C C . ASP A 1 135 ? 20.415 -7.687 -2.606 1.00 93.44 135 ASP A C 1
ATOM 1006 O O . ASP A 1 135 ? 19.980 -7.941 -3.718 1.00 93.44 135 ASP A O 1
ATOM 1010 N N . SER A 1 136 ? 20.896 -8.654 -1.814 1.00 91.88 136 SER A N 1
ATOM 1011 C CA . SER A 1 136 ? 20.929 -10.065 -2.229 1.00 91.88 136 SER A CA 1
ATOM 1012 C C . SER A 1 136 ? 19.561 -10.745 -2.283 1.00 91.88 136 SER A C 1
ATOM 1014 O O . SER A 1 136 ? 19.488 -11.862 -2.782 1.00 91.88 136 SER A O 1
ATOM 1016 N N . ASP A 1 137 ? 18.514 -10.113 -1.747 1.00 90.94 137 ASP A N 1
ATOM 1017 C CA . ASP A 1 137 ? 17.134 -10.583 -1.904 1.00 90.94 137 ASP A CA 1
ATOM 1018 C C . ASP A 1 137 ? 16.578 -10.202 -3.287 1.00 90.94 137 ASP A C 1
ATOM 1020 O O . ASP A 1 137 ? 15.567 -10.750 -3.712 1.00 90.94 137 ASP A O 1
ATOM 1024 N N . CYS A 1 138 ? 17.237 -9.268 -3.983 1.00 93.75 138 CYS A N 1
ATOM 1025 C CA . CYS A 1 138 ? 16.903 -8.852 -5.334 1.00 93.75 138 CYS A CA 1
ATOM 1026 C C . CYS A 1 138 ? 17.806 -9.578 -6.340 1.00 93.75 138 CYS A C 1
ATOM 1028 O O . CYS A 1 138 ? 19.033 -9.458 -6.321 1.00 93.75 138 CYS A O 1
ATOM 1030 N N . GLU A 1 139 ? 17.197 -10.314 -7.257 1.00 93.81 139 GLU A N 1
ATOM 1031 C CA . GLU A 1 139 ? 17.884 -10.988 -8.345 1.00 93.81 139 GLU A CA 1
ATOM 1032 C C . GLU A 1 139 ? 18.511 -9.978 -9.324 1.00 93.81 139 GLU A C 1
ATOM 1034 O O . GLU A 1 139 ? 18.143 -8.803 -9.401 1.00 93.81 139 GLU A O 1
ATOM 1039 N N . GLN A 1 140 ? 19.488 -10.451 -10.103 1.00 93.50 140 GLN A N 1
ATOM 1040 C CA . GLN A 1 140 ? 20.087 -9.699 -11.219 1.00 93.50 140 GLN A CA 1
ATOM 1041 C C . GLN A 1 140 ? 20.704 -8.350 -10.820 1.00 93.50 140 GLN A C 1
ATOM 1043 O O . GLN A 1 140 ? 20.584 -7.362 -11.547 1.00 93.50 140 GLN A O 1
ATOM 1048 N N . ASP A 1 141 ? 21.384 -8.319 -9.670 1.00 93.06 141 ASP A N 1
ATOM 1049 C CA . ASP A 1 141 ? 22.007 -7.117 -9.102 1.00 93.06 141 ASP A CA 1
ATOM 1050 C C . ASP A 1 141 ? 20.993 -5.975 -8.860 1.00 93.06 141 ASP A C 1
ATOM 1052 O O . ASP A 1 141 ? 21.319 -4.786 -8.994 1.00 93.06 141 ASP A O 1
ATOM 1056 N N . GLY A 1 142 ? 19.742 -6.327 -8.543 1.00 94.06 142 GLY A N 1
ATOM 1057 C CA . GLY A 1 142 ? 18.748 -5.381 -8.052 1.00 94.06 142 GLY A CA 1
ATOM 1058 C C . GLY A 1 142 ? 19.173 -4.766 -6.715 1.00 94.06 142 GLY A C 1
ATOM 1059 O O . GLY A 1 142 ? 19.943 -5.348 -5.954 1.00 94.06 142 GLY A O 1
ATOM 1060 N N . ILE A 1 143 ? 18.689 -3.556 -6.437 1.00 95.06 143 ILE A N 1
ATOM 1061 C CA . ILE A 1 143 ? 19.013 -2.839 -5.195 1.00 95.06 143 ILE A CA 1
ATOM 1062 C C . ILE A 1 143 ? 17.770 -2.787 -4.326 1.00 95.06 143 ILE A C 1
ATOM 1064 O O . ILE A 1 143 ? 16.728 -2.293 -4.766 1.00 95.06 143 ILE A O 1
ATOM 1068 N N . CYS A 1 144 ? 17.893 -3.240 -3.085 1.00 93.56 144 CYS A N 1
ATOM 1069 C CA . CYS A 1 144 ? 16.806 -3.144 -2.135 1.00 93.56 144 CYS A CA 1
ATOM 1070 C C . CYS A 1 144 ? 16.711 -1.721 -1.584 1.00 93.56 144 CYS A C 1
ATOM 1072 O O . CYS A 1 144 ? 17.669 -1.182 -1.023 1.00 93.56 144 CYS A O 1
ATOM 1074 N N . ASN A 1 145 ? 15.552 -1.087 -1.747 1.00 89.75 145 ASN A N 1
ATOM 1075 C CA . ASN A 1 145 ? 15.330 0.257 -1.233 1.00 89.75 145 ASN A CA 1
ATOM 1076 C C . ASN A 1 145 ? 14.716 0.252 0.179 1.00 89.75 145 ASN A C 1
ATOM 1078 O O . ASN A 1 145 ? 14.339 -0.778 0.731 1.00 89.75 145 ASN A O 1
ATOM 1082 N N . VAL A 1 146 ? 14.617 1.443 0.777 1.00 84.50 146 VAL A N 1
ATOM 1083 C CA . VAL A 1 146 ? 14.072 1.621 2.135 1.00 84.50 146 VAL A CA 1
ATOM 1084 C C . VAL A 1 146 ? 12.581 1.292 2.247 1.00 84.50 146 VAL A C 1
ATOM 1086 O O . VAL A 1 146 ? 12.100 1.093 3.356 1.00 84.50 146 VAL A O 1
ATOM 1089 N N . ASP A 1 147 ? 11.875 1.203 1.119 1.00 84.31 147 ASP A N 1
ATOM 1090 C CA . ASP A 1 147 ? 10.461 0.838 1.037 1.00 84.31 147 ASP A CA 1
ATOM 1091 C C . ASP A 1 147 ? 10.255 -0.683 0.886 1.00 84.31 147 ASP A C 1
ATOM 1093 O O . ASP A 1 147 ? 9.123 -1.124 0.685 1.00 84.31 147 ASP A O 1
ATOM 1097 N N . MET A 1 148 ? 11.332 -1.478 1.007 1.00 87.38 148 MET A N 1
ATOM 1098 C CA . MET A 1 148 ? 11.358 -2.945 0.871 1.00 87.38 148 MET A CA 1
ATOM 1099 C C . MET A 1 148 ? 11.016 -3.428 -0.547 1.00 87.38 148 MET A C 1
ATOM 1101 O O . MET A 1 148 ? 10.502 -4.532 -0.740 1.00 87.38 148 MET A O 1
ATOM 1105 N N . TYR A 1 149 ? 11.315 -2.595 -1.549 1.00 88.06 149 TYR A N 1
ATOM 1106 C CA . TYR A 1 149 ? 11.115 -2.880 -2.967 1.00 88.06 149 TYR A CA 1
ATOM 1107 C C . TYR A 1 149 ? 12.451 -3.021 -3.708 1.00 88.06 149 TYR A C 1
ATOM 1109 O O . TYR A 1 149 ? 13.383 -2.233 -3.505 1.00 88.06 149 TYR A O 1
ATOM 1117 N N . CYS A 1 150 ? 12.529 -4.000 -4.610 1.00 91.69 150 CYS A N 1
ATOM 1118 C CA . CYS A 1 150 ? 13.695 -4.214 -5.456 1.00 91.69 150 CYS A CA 1
ATOM 1119 C C . CYS A 1 150 ? 13.702 -3.261 -6.657 1.00 91.69 150 CYS A C 1
ATOM 1121 O O . CYS A 1 150 ? 12.914 -3.379 -7.593 1.00 91.69 150 CYS A O 1
ATOM 1123 N N . ALA A 1 151 ? 14.640 -2.315 -6.670 1.00 92.88 151 ALA A N 1
ATOM 1124 C CA . ALA A 1 151 ? 14.926 -1.514 -7.851 1.00 92.88 151 ALA A CA 1
ATOM 1125 C C . ALA A 1 151 ? 15.690 -2.367 -8.878 1.00 92.88 151 ALA A C 1
ATOM 1127 O O . ALA A 1 151 ? 16.906 -2.543 -8.775 1.00 92.88 151 ALA A O 1
ATOM 1128 N N . CYS A 1 152 ? 14.959 -2.900 -9.857 1.00 92.38 152 CYS A N 1
ATOM 1129 C CA . CYS A 1 152 ? 15.501 -3.802 -10.869 1.00 92.38 152 CYS A CA 1
ATOM 1130 C C . CYS A 1 152 ? 16.408 -3.108 -11.887 1.00 92.38 152 CYS A C 1
ATOM 1132 O O . CYS A 1 152 ? 16.214 -1.943 -12.250 1.00 92.38 152 CYS A O 1
ATOM 1134 N N . GLN A 1 153 ? 17.385 -3.862 -12.394 1.00 91.19 153 GLN A N 1
ATOM 1135 C CA . GLN A 1 153 ? 18.171 -3.454 -13.555 1.00 91.19 153 GLN A CA 1
ATOM 1136 C C . GLN A 1 153 ? 17.283 -3.364 -14.812 1.00 91.19 153 GLN A C 1
ATOM 1138 O O . GLN A 1 153 ? 16.256 -4.043 -14.894 1.00 91.19 153 GLN A O 1
ATOM 1143 N N . PRO A 1 154 ? 17.664 -2.565 -15.828 1.00 86.25 154 PRO A N 1
ATOM 1144 C CA . PRO A 1 154 ? 16.914 -2.493 -17.079 1.00 86.25 154 PRO A CA 1
ATOM 1145 C C . PRO A 1 154 ? 16.719 -3.878 -17.710 1.00 86.25 154 PRO A C 1
ATOM 1147 O O . PRO A 1 154 ? 17.690 -4.604 -17.910 1.00 86.25 154 PRO A O 1
ATOM 1150 N N . GLY A 1 155 ? 15.473 -4.219 -18.043 1.00 82.94 155 GLY A N 1
ATOM 1151 C CA . GLY A 1 155 ? 15.111 -5.516 -18.632 1.00 82.94 155 GLY A CA 1
ATOM 1152 C C . GLY A 1 155 ? 14.659 -6.560 -17.619 1.00 82.94 155 GLY A C 1
ATOM 1153 O O . GLY A 1 155 ? 14.247 -7.641 -18.025 1.00 82.94 155 GLY A O 1
ATOM 1154 N N . TYR A 1 156 ? 14.695 -6.232 -16.327 1.00 89.88 156 TYR A N 1
ATOM 1155 C CA . TYR A 1 156 ? 14.157 -7.086 -15.280 1.00 89.88 156 TYR A CA 1
ATOM 1156 C C . TYR A 1 156 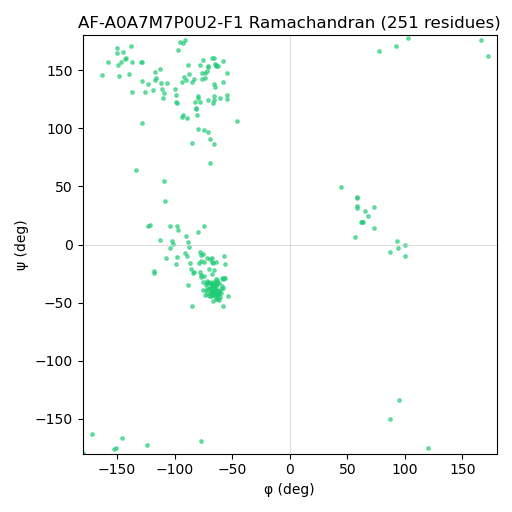? 12.997 -6.417 -14.544 1.00 89.88 156 TYR A C 1
ATOM 1158 O O . TYR A 1 156 ? 12.935 -5.190 -14.424 1.00 89.88 156 TYR A O 1
ATOM 1166 N N . PHE A 1 157 ? 12.059 -7.235 -14.090 1.00 86.44 157 PHE A N 1
ATOM 1167 C CA . PHE A 1 157 ? 10.846 -6.866 -13.372 1.00 86.44 157 PHE A CA 1
ATOM 1168 C C . PHE A 1 157 ? 10.404 -8.027 -12.470 1.00 86.44 157 PHE A C 1
ATOM 1170 O O . PHE A 1 157 ? 11.117 -9.018 -12.357 1.00 86.44 157 PHE A O 1
ATOM 1177 N N . GLY A 1 158 ? 9.261 -7.886 -11.802 1.00 84.88 158 GLY A N 1
ATOM 1178 C CA . GLY A 1 158 ? 8.823 -8.815 -10.755 1.00 84.88 158 GLY A CA 1
ATOM 1179 C C . GLY A 1 158 ? 9.058 -8.237 -9.360 1.00 84.88 158 GLY A C 1
ATOM 1180 O O . GLY A 1 158 ? 9.537 -7.107 -9.224 1.00 84.88 158 GLY A O 1
ATOM 1181 N N . GLU A 1 159 ? 8.663 -8.968 -8.319 1.00 84.81 159 GLU A N 1
ATOM 1182 C CA . GLU A 1 159 ? 8.780 -8.484 -6.937 1.00 84.81 159 GLU A CA 1
ATOM 1183 C C . GLU A 1 159 ? 10.234 -8.465 -6.457 1.00 84.81 159 GLU A C 1
ATOM 1185 O O . GLU A 1 159 ? 10.611 -7.594 -5.667 1.00 84.81 159 GLU A O 1
ATOM 1190 N N . ASN A 1 160 ? 11.052 -9.390 -6.964 1.00 88.56 160 ASN A N 1
ATOM 1191 C CA . ASN A 1 160 ? 12.463 -9.523 -6.631 1.00 88.56 160 ASN A CA 1
ATOM 1192 C C . ASN A 1 160 ? 13.387 -9.439 -7.859 1.00 88.56 160 ASN A C 1
ATOM 1194 O O . ASN A 1 160 ? 14.567 -9.748 -7.741 1.00 88.56 160 ASN A O 1
ATOM 1198 N N . CYS A 1 161 ? 12.900 -8.945 -9.002 1.00 92.31 161 CYS A N 1
ATOM 1199 C CA . CYS A 1 161 ? 13.649 -8.846 -10.265 1.00 92.31 161 CYS A CA 1
ATOM 1200 C C . CYS A 1 161 ? 13.978 -10.202 -10.916 1.00 92.31 161 CYS A C 1
ATOM 1202 O O . CYS A 1 161 ? 14.938 -10.316 -11.688 1.00 92.31 161 CYS A O 1
ATOM 1204 N N . GLU A 1 162 ? 13.187 -11.226 -10.604 1.00 91.00 162 GLU A N 1
ATOM 1205 C CA . GLU A 1 162 ? 13.267 -12.568 -11.173 1.00 91.00 162 GLU A CA 1
ATOM 1206 C C . GLU A 1 162 ? 12.902 -12.607 -12.658 1.00 91.00 162 GLU A C 1
ATOM 1208 O O . GLU A 1 162 ? 13.451 -13.417 -13.417 1.00 91.00 162 GLU A O 1
ATOM 1213 N N . ASP A 1 163 ? 11.988 -11.734 -13.073 1.00 89.19 163 ASP A N 1
ATOM 1214 C CA . ASP A 1 163 ? 11.415 -11.761 -14.403 1.00 89.19 163 ASP A CA 1
ATOM 1215 C C . ASP A 1 163 ? 12.210 -10.872 -15.348 1.00 89.19 163 ASP A C 1
ATOM 1217 O O . ASP A 1 163 ? 12.695 -9.801 -15.003 1.00 89.19 163 ASP A O 1
ATOM 1221 N N . GLY A 1 164 ? 12.316 -11.310 -16.591 1.00 90.62 164 GLY A N 1
ATOM 1222 C CA . GLY A 1 164 ? 12.823 -10.537 -17.713 1.00 90.62 164 GLY A CA 1
ATOM 1223 C C . GLY A 1 164 ? 12.389 -11.248 -18.980 1.00 90.62 164 GLY A C 1
ATOM 1224 O O . GLY A 1 164 ? 12.293 -12.479 -18.984 1.00 90.62 164 GLY A O 1
ATOM 1225 N N . CYS A 1 165 ? 12.094 -10.510 -20.049 1.00 92.75 165 CYS A N 1
ATOM 1226 C CA . CYS A 1 165 ? 11.538 -11.167 -21.224 1.00 92.75 165 CYS A CA 1
ATOM 1227 C C . CYS A 1 165 ? 12.575 -12.127 -21.835 1.00 92.75 165 CYS A C 1
ATOM 1229 O O . CYS A 1 165 ? 13.774 -11.835 -21.925 1.00 92.75 165 CYS A O 1
ATOM 1231 N N . THR A 1 166 ? 12.110 -13.303 -22.240 1.00 92.56 166 THR A N 1
ATOM 1232 C CA . THR A 1 166 ? 12.902 -14.324 -22.939 1.00 92.56 166 THR A CA 1
ATOM 1233 C C . THR A 1 166 ? 12.353 -14.614 -24.329 1.00 92.56 166 THR A C 1
ATOM 1235 O O . THR A 1 166 ? 13.097 -15.039 -25.216 1.00 92.56 166 THR A O 1
ATOM 1238 N N . VAL A 1 167 ? 11.060 -14.360 -24.523 1.00 92.88 167 VAL A N 1
ATOM 1239 C CA . VAL A 1 167 ? 10.327 -14.470 -25.782 1.00 92.88 167 VAL A CA 1
ATOM 1240 C C . VAL A 1 167 ? 9.303 -13.338 -25.886 1.00 92.88 167 VAL A C 1
ATOM 1242 O O . VAL A 1 167 ? 8.901 -12.763 -24.880 1.00 92.88 167 VAL A O 1
ATOM 1245 N N . ASP A 1 168 ? 8.838 -13.038 -27.101 1.00 94.31 168 ASP A N 1
ATOM 1246 C CA . ASP A 1 168 ? 7.864 -11.957 -27.343 1.00 94.31 168 ASP A CA 1
ATOM 1247 C C . ASP A 1 168 ? 6.552 -12.141 -26.562 1.00 94.31 168 ASP A C 1
ATOM 1249 O O . ASP A 1 168 ? 5.925 -11.165 -26.177 1.00 94.31 168 ASP A O 1
ATOM 1253 N N . SER A 1 169 ? 6.146 -13.383 -26.270 1.00 91.81 169 SER A N 1
ATOM 1254 C CA . SER A 1 169 ? 4.927 -13.651 -25.493 1.00 91.81 169 SER A CA 1
ATOM 1255 C C . SER A 1 169 ? 5.017 -13.258 -24.018 1.00 91.81 169 SER A C 1
ATOM 1257 O O . SER A 1 169 ? 3.989 -13.249 -23.350 1.00 91.81 169 SER A O 1
ATOM 1259 N N . ASP A 1 170 ? 6.216 -12.963 -23.509 1.00 90.69 170 ASP A N 1
ATOM 1260 C CA . ASP A 1 170 ? 6.404 -12.429 -22.155 1.00 90.69 170 ASP A CA 1
ATOM 1261 C C . ASP A 1 170 ? 6.047 -10.929 -22.099 1.00 90.69 170 ASP A C 1
ATOM 1263 O O . ASP A 1 170 ? 5.879 -10.357 -21.022 1.00 90.69 170 ASP A O 1
ATOM 1267 N N . CYS A 1 171 ? 5.928 -10.290 -23.267 1.00 92.62 171 CYS A N 1
ATOM 1268 C CA . CYS A 1 171 ? 5.524 -8.906 -23.430 1.00 92.62 171 CYS A CA 1
ATOM 1269 C C . CYS A 1 171 ? 4.037 -8.839 -23.802 1.00 92.62 171 CYS A C 1
ATOM 1271 O O . CYS A 1 171 ? 3.596 -9.383 -24.816 1.00 92.62 171 CYS A O 1
ATOM 1273 N N . GLU A 1 172 ? 3.248 -8.132 -22.999 1.00 92.88 172 GLU A N 1
ATOM 1274 C CA . GLU A 1 172 ? 1.827 -7.928 -23.264 1.00 92.88 172 GLU A CA 1
ATOM 1275 C C . GLU A 1 172 ? 1.615 -7.058 -24.515 1.00 92.88 172 GLU A C 1
ATOM 1277 O O . GLU A 1 172 ? 2.490 -6.300 -24.940 1.00 92.88 172 GLU A O 1
ATOM 1282 N N . GLN A 1 173 ? 0.412 -7.134 -25.093 1.00 94.06 173 GLN A N 1
ATOM 1283 C CA . GLN A 1 173 ? -0.034 -6.230 -26.168 1.00 94.06 173 GLN A CA 1
ATOM 1284 C C . GLN A 1 173 ? 0.866 -6.257 -27.417 1.00 94.06 173 GLN A C 1
ATOM 1286 O O . GLN A 1 173 ? 1.142 -5.217 -28.020 1.00 94.06 173 GLN A O 1
ATOM 1291 N N . ASP A 1 174 ? 1.317 -7.455 -27.803 1.00 94.38 174 ASP A N 1
ATOM 1292 C CA . ASP A 1 174 ? 2.205 -7.693 -28.948 1.00 94.38 174 ASP A CA 1
ATOM 1293 C C . ASP A 1 174 ? 3.543 -6.925 -28.852 1.00 94.38 174 ASP A C 1
ATOM 1295 O O . ASP A 1 174 ? 4.094 -6.460 -29.860 1.00 94.38 174 ASP A O 1
ATOM 1299 N N . GLY A 1 175 ? 4.058 -6.745 -27.631 1.00 94.25 175 GLY A N 1
ATOM 1300 C CA . GLY A 1 175 ? 5.417 -6.254 -27.409 1.00 94.25 175 GLY A CA 1
ATOM 1301 C C . GLY A 1 175 ? 6.470 -7.236 -27.937 1.00 94.25 175 GLY A C 1
ATOM 1302 O O . GLY A 1 175 ? 6.222 -8.434 -28.053 1.00 94.25 175 GLY A O 1
ATOM 1303 N N . ILE A 1 176 ? 7.652 -6.722 -28.282 1.00 95.94 176 ILE A N 1
ATOM 1304 C CA . ILE A 1 176 ? 8.765 -7.540 -28.792 1.00 95.94 176 ILE A CA 1
ATOM 1305 C C . ILE A 1 176 ? 9.850 -7.608 -27.727 1.00 95.94 176 ILE A C 1
ATOM 1307 O O . ILE A 1 176 ? 10.280 -6.575 -27.217 1.00 95.94 176 ILE A O 1
ATOM 1311 N N . CYS A 1 177 ? 10.321 -8.811 -27.418 1.00 95.81 177 CYS A N 1
ATOM 1312 C CA . CYS A 1 177 ? 11.417 -8.987 -26.484 1.00 95.81 177 CYS A CA 1
ATOM 1313 C C . CYS A 1 177 ? 12.761 -8.776 -27.189 1.00 95.81 177 CYS A C 1
ATOM 1315 O O . CYS A 1 177 ? 13.085 -9.464 -28.161 1.00 95.81 177 CYS A O 1
ATOM 1317 N N . ASN A 1 178 ? 13.570 -7.836 -26.700 1.00 93.12 178 ASN A N 1
ATOM 1318 C CA . ASN A 1 178 ? 14.871 -7.546 -27.295 1.00 93.12 178 ASN A CA 1
ATOM 1319 C C . ASN A 1 178 ? 16.034 -8.288 -26.610 1.00 93.12 178 ASN A C 1
ATOM 1321 O O . ASN A 1 178 ? 15.887 -8.957 -25.588 1.00 93.12 178 ASN A O 1
ATOM 1325 N N . GLU A 1 179 ? 17.237 -8.160 -27.177 1.00 90.56 179 GLU A N 1
ATOM 1326 C CA . GLU A 1 179 ? 18.442 -8.853 -26.688 1.00 90.56 179 GLU A CA 1
ATOM 1327 C C . GLU A 1 179 ? 18.879 -8.444 -25.268 1.00 90.56 179 GLU A C 1
ATOM 1329 O O . GLU A 1 179 ? 19.671 -9.148 -24.642 1.00 90.56 179 GLU A O 1
ATOM 1334 N N . HIS A 1 180 ? 18.349 -7.332 -24.750 1.00 89.31 180 HIS A N 1
ATOM 1335 C CA . HIS A 1 180 ? 18.588 -6.836 -23.396 1.00 89.31 180 HIS A CA 1
ATOM 1336 C C . HIS A 1 180 ? 17.475 -7.241 -22.415 1.00 89.31 180 HIS A C 1
ATOM 1338 O O . HIS A 1 180 ? 17.429 -6.698 -21.315 1.00 89.31 180 HIS A O 1
ATOM 1344 N N . LYS A 1 181 ? 16.588 -8.177 -22.795 1.00 90.25 181 LYS A N 1
ATOM 1345 C CA . LYS A 1 181 ? 15.432 -8.634 -21.999 1.00 90.25 181 LYS A CA 1
ATOM 1346 C C . LYS A 1 181 ? 14.394 -7.543 -21.706 1.00 90.25 181 LYS A C 1
ATOM 1348 O O . LYS A 1 181 ? 13.574 -7.675 -20.804 1.00 90.25 181 LYS A O 1
ATOM 1353 N N . LEU A 1 182 ? 14.412 -6.460 -22.480 1.00 91.19 182 LEU A N 1
ATOM 1354 C CA . LEU A 1 182 ? 13.422 -5.392 -22.411 1.00 91.19 182 LEU A CA 1
ATOM 1355 C C . LEU A 1 182 ? 12.303 -5.652 -23.423 1.00 91.19 182 LEU A C 1
ATOM 1357 O O . LEU A 1 182 ? 12.574 -6.025 -24.567 1.00 91.19 182 LEU A O 1
ATOM 1361 N N . CYS A 1 183 ? 11.064 -5.389 -23.015 1.00 93.06 183 CYS A N 1
ATOM 1362 C CA . CYS A 1 183 ? 9.931 -5.365 -23.927 1.00 93.06 183 CYS A CA 1
ATOM 1363 C C . CYS A 1 183 ? 9.857 -4.024 -24.671 1.00 93.06 183 CYS A C 1
ATOM 1365 O O . CYS A 1 183 ? 9.632 -2.969 -24.074 1.00 93.06 183 CYS A O 1
ATOM 1367 N N . ASP A 1 184 ? 10.010 -4.066 -25.992 1.00 94.69 184 ASP A N 1
ATOM 1368 C CA . ASP A 1 184 ? 9.761 -2.935 -26.879 1.00 94.69 184 ASP A CA 1
ATOM 1369 C C . ASP A 1 184 ? 8.246 -2.817 -27.118 1.00 94.69 184 ASP A C 1
ATOM 1371 O O . ASP A 1 184 ? 7.656 -3.551 -27.917 1.00 94.69 184 ASP A O 1
ATOM 1375 N N . CYS A 1 185 ? 7.605 -1.907 -26.382 1.00 94.06 185 CYS A N 1
ATOM 1376 C CA . CYS A 1 185 ? 6.149 -1.782 -26.357 1.00 94.06 185 CYS A CA 1
ATOM 1377 C C . CYS A 1 185 ? 5.555 -1.102 -27.593 1.00 94.06 185 CYS A C 1
ATOM 1379 O O . CYS A 1 185 ? 6.121 -0.164 -28.166 1.00 94.06 185 CYS A O 1
ATOM 1381 N N . GLN A 1 186 ? 4.341 -1.529 -27.951 1.00 94.00 186 GLN A N 1
ATOM 1382 C CA . GLN A 1 186 ? 3.543 -0.868 -28.977 1.00 94.00 186 GLN A CA 1
ATOM 1383 C C . GLN A 1 186 ? 3.154 0.564 -28.553 1.00 94.00 186 GLN A C 1
ATOM 1385 O O . GLN A 1 186 ? 3.023 0.855 -27.359 1.00 94.00 186 GLN A O 1
ATOM 1390 N N . PRO A 1 187 ? 2.919 1.486 -29.510 1.00 91.38 187 PRO A N 1
ATOM 1391 C CA . PRO A 1 187 ? 2.504 2.849 -29.195 1.00 91.38 187 PRO A CA 1
ATOM 1392 C C . PRO A 1 187 ? 1.248 2.892 -28.318 1.00 91.38 187 PRO A C 1
ATOM 1394 O O . PRO A 1 187 ? 0.205 2.359 -28.686 1.00 91.38 187 PRO A O 1
ATOM 1397 N N . GLY A 1 188 ? 1.341 3.589 -27.184 1.00 88.12 188 GLY A N 1
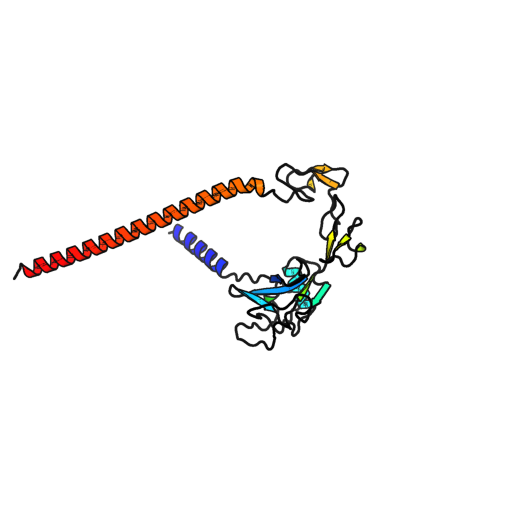ATOM 1398 C CA . GLY A 1 188 ? 0.252 3.694 -26.208 1.00 88.12 188 GLY A CA 1
ATOM 1399 C C . GLY A 1 188 ? 0.407 2.771 -25.001 1.00 88.12 188 GLY A C 1
ATOM 1400 O O . GLY A 1 188 ? -0.296 2.989 -24.018 1.00 88.12 188 GLY A O 1
ATOM 1401 N N . TYR A 1 189 ? 1.362 1.840 -25.033 1.00 91.62 189 TYR A N 1
ATOM 1402 C CA . TYR A 1 189 ? 1.696 0.958 -23.918 1.00 91.62 189 TYR A CA 1
ATOM 1403 C C . TYR A 1 189 ? 3.089 1.265 -23.363 1.00 91.62 189 TYR A C 1
ATOM 1405 O O . TYR A 1 189 ? 3.960 1.762 -24.080 1.00 91.62 189 TYR A O 1
ATOM 1413 N N . TYR A 1 190 ? 3.289 1.010 -22.075 1.00 90.06 190 TYR A N 1
ATOM 1414 C CA . TYR A 1 190 ? 4.562 1.187 -21.384 1.00 90.06 190 TYR A CA 1
ATOM 1415 C C . TYR A 1 190 ? 4.684 0.207 -20.210 1.00 90.06 190 TYR A C 1
ATOM 1417 O O . TYR A 1 190 ? 3.843 -0.670 -20.015 1.00 90.06 190 TYR A O 1
ATOM 1425 N N . GLY A 1 191 ? 5.762 0.359 -19.446 1.00 87.69 191 GLY A N 1
ATOM 1426 C CA . GLY A 1 191 ? 6.096 -0.534 -18.348 1.00 87.69 191 GLY A CA 1
ATOM 1427 C C . GLY A 1 191 ? 7.011 -1.666 -18.818 1.00 87.69 191 GLY A C 1
ATOM 1428 O O . GLY A 1 191 ? 7.268 -1.808 -20.015 1.00 87.69 191 GLY A O 1
ATOM 1429 N N . PRO A 1 192 ? 7.543 -2.457 -17.881 1.00 87.75 192 PRO A N 1
ATOM 1430 C CA . PRO A 1 192 ? 8.560 -3.459 -18.181 1.00 87.75 192 PRO A CA 1
ATOM 1431 C C . PRO A 1 192 ? 8.047 -4.628 -19.037 1.00 87.75 192 PRO A C 1
ATOM 1433 O O . PRO A 1 192 ? 8.831 -5.227 -19.765 1.00 87.75 192 PRO A O 1
ATOM 1436 N N . ASN A 1 193 ? 6.740 -4.908 -18.994 1.00 88.94 193 ASN A N 1
ATOM 1437 C CA . ASN A 1 193 ? 6.069 -5.963 -19.761 1.00 88.94 193 ASN A CA 1
ATOM 1438 C C . ASN A 1 193 ? 4.945 -5.433 -20.672 1.00 88.94 193 ASN A C 1
ATOM 1440 O O . ASN A 1 193 ? 4.101 -6.207 -21.105 1.00 88.94 193 ASN A O 1
ATOM 1444 N N . CYS A 1 194 ? 4.899 -4.124 -20.946 1.00 92.25 194 CYS A N 1
ATOM 1445 C CA . CYS A 1 194 ? 3.898 -3.482 -21.814 1.00 92.25 194 CYS A CA 1
ATOM 1446 C C . CYS A 1 194 ? 2.429 -3.590 -21.366 1.00 92.25 194 CYS A C 1
ATOM 1448 O O . CYS A 1 194 ? 1.515 -3.394 -22.172 1.00 92.25 194 CYS A O 1
ATOM 1450 N N . ARG A 1 195 ? 2.176 -3.878 -20.086 1.00 90.56 195 ARG A N 1
ATOM 1451 C CA . ARG A 1 195 ? 0.816 -3.967 -19.541 1.00 90.56 195 ARG A CA 1
ATOM 1452 C C . ARG A 1 195 ? 0.174 -2.604 -19.281 1.00 90.56 195 ARG A C 1
ATOM 1454 O O . ARG A 1 195 ? -1.053 -2.492 -19.334 1.00 90.56 195 ARG A O 1
ATOM 1461 N N . ASP A 1 196 ? 0.978 -1.579 -19.015 1.00 89.69 196 ASP A N 1
ATOM 1462 C CA . ASP A 1 196 ? 0.476 -0.265 -18.625 1.00 89.69 196 ASP A CA 1
ATOM 1463 C C . ASP A 1 196 ? 0.088 0.565 -19.849 1.00 89.69 196 ASP A C 1
ATOM 1465 O O . ASP A 1 196 ? 0.755 0.537 -20.882 1.00 89.69 196 ASP A O 1
ATOM 1469 N N . VAL A 1 197 ? -0.993 1.338 -19.735 1.00 88.44 197 VAL A N 1
ATOM 1470 C CA . VAL A 1 197 ? -1.552 2.124 -20.844 1.00 88.44 197 VAL A CA 1
ATOM 1471 C C . VAL A 1 197 ? -1.360 3.610 -20.595 1.00 88.44 197 VAL A C 1
ATOM 1473 O O . VAL A 1 197 ? -1.660 4.129 -19.521 1.00 88.44 197 VAL A O 1
ATOM 1476 N N . ASN A 1 198 ? -0.908 4.336 -21.615 1.00 76.62 198 ASN A N 1
ATOM 1477 C CA . ASN A 1 198 ? -0.735 5.778 -21.554 1.00 76.62 198 ASN A CA 1
ATOM 1478 C C . ASN A 1 198 ? -2.094 6.506 -21.531 1.00 76.62 198 ASN A C 1
ATOM 1480 O O . ASN A 1 198 ? -2.688 6.807 -22.573 1.00 76.62 198 ASN A O 1
ATOM 1484 N N . ILE A 1 199 ? -2.543 6.853 -20.324 1.00 63.56 199 ILE A N 1
ATOM 1485 C CA . ILE A 1 199 ? -3.785 7.588 -20.032 1.00 63.56 199 ILE A CA 1
ATOM 1486 C C . ILE A 1 199 ? -3.910 8.951 -20.740 1.00 63.56 199 ILE A C 1
ATOM 1488 O O . ILE A 1 199 ? -5.018 9.470 -20.883 1.00 63.56 199 ILE A O 1
ATOM 1492 N N . PHE A 1 200 ? -2.825 9.531 -21.268 1.00 55.44 200 PHE A N 1
ATOM 1493 C CA . PHE A 1 200 ? -2.909 10.760 -22.070 1.00 55.44 200 PHE A CA 1
ATOM 1494 C C . PHE A 1 200 ? -3.565 10.536 -23.443 1.00 55.44 200 PHE A C 1
ATOM 1496 O O . PHE A 1 200 ? -4.091 11.479 -24.036 1.00 55.44 200 PHE A O 1
ATOM 1503 N N . THR A 1 201 ? -3.587 9.296 -23.943 1.00 53.97 201 THR A N 1
ATOM 1504 C CA . THR A 1 201 ? -4.357 8.930 -25.145 1.00 53.97 201 THR A CA 1
ATOM 1505 C C . THR A 1 201 ? -5.827 8.624 -24.835 1.00 53.97 201 THR A C 1
ATOM 1507 O O . THR A 1 201 ? -6.683 8.855 -25.690 1.00 53.97 201 THR A O 1
ATOM 1510 N N . ASP A 1 202 ? -6.134 8.224 -23.596 1.00 48.34 202 ASP A N 1
ATOM 1511 C CA . ASP A 1 202 ? -7.491 7.954 -23.098 1.00 48.34 202 ASP A CA 1
ATOM 1512 C C . ASP A 1 202 ? -8.201 9.217 -22.580 1.00 48.34 202 ASP A C 1
ATOM 1514 O O . ASP A 1 202 ? -9.420 9.303 -22.606 1.00 48.34 202 ASP A O 1
ATOM 1518 N N . SER A 1 203 ? -7.460 10.271 -22.220 1.00 47.56 203 SER A N 1
ATOM 1519 C CA . SER A 1 203 ? -8.035 11.561 -21.799 1.00 47.56 203 SER A CA 1
ATOM 1520 C C . SER A 1 203 ? -8.973 12.172 -22.853 1.00 47.56 203 SER A C 1
ATOM 1522 O O . SER A 1 203 ? -9.919 12.870 -22.504 1.00 47.56 203 SER A O 1
ATOM 1524 N N . LYS A 1 204 ? -8.754 11.889 -24.147 1.00 51.75 204 LYS A N 1
ATOM 1525 C CA . LYS A 1 204 ? -9.691 12.276 -25.216 1.00 51.75 204 LYS A CA 1
ATOM 1526 C C . LYS A 1 204 ? -10.993 11.475 -25.165 1.00 51.75 204 LYS A C 1
ATOM 1528 O O . LYS A 1 204 ? -12.058 12.073 -25.260 1.00 51.75 204 LYS A O 1
ATOM 1533 N N . ARG A 1 205 ? -10.915 10.158 -24.965 1.00 43.66 205 ARG A N 1
ATOM 1534 C CA . ARG A 1 205 ? -12.084 9.274 -24.852 1.00 43.66 205 ARG A CA 1
ATOM 1535 C C . ARG A 1 205 ? -12.863 9.548 -23.557 1.00 43.66 205 ARG A C 1
ATOM 1537 O O . ARG A 1 205 ? -14.067 9.752 -23.613 1.00 43.66 205 ARG A O 1
ATOM 1544 N N . GLN A 1 206 ? -12.172 9.716 -22.431 1.00 47.22 206 GLN A N 1
ATOM 1545 C CA . GLN A 1 206 ? -12.771 10.114 -21.154 1.00 47.22 206 GLN A CA 1
ATOM 1546 C C . GLN A 1 206 ? -13.381 11.524 -21.203 1.00 47.22 206 GLN A C 1
ATOM 1548 O O . GLN A 1 206 ? -14.425 11.746 -20.601 1.00 47.22 206 GLN A O 1
ATOM 1553 N N . SER A 1 207 ? -12.797 12.480 -21.943 1.00 52.38 207 SER A N 1
ATOM 1554 C CA . SER A 1 207 ? -13.410 13.809 -22.117 1.00 52.38 207 SER A CA 1
ATOM 1555 C C . SER A 1 207 ? -14.725 13.760 -22.903 1.00 52.38 207 SER A C 1
ATOM 1557 O O . SER A 1 207 ? -15.665 14.476 -22.563 1.00 52.38 207 SER A O 1
ATOM 1559 N N . GLU A 1 208 ? -14.815 12.881 -23.906 1.00 52.09 208 GLU A N 1
ATOM 1560 C CA . GLU A 1 208 ? -16.040 12.661 -24.681 1.00 52.09 208 GLU A CA 1
ATOM 1561 C C . GLU A 1 208 ? -17.111 11.947 -23.838 1.00 52.09 208 GLU A C 1
ATOM 1563 O O . GLU A 1 208 ? -18.287 12.312 -23.906 1.00 52.09 208 GLU A O 1
ATOM 1568 N N . ASP A 1 209 ? -16.706 11.007 -22.977 1.00 51.62 209 ASP A N 1
ATOM 1569 C CA . ASP A 1 209 ? -17.603 10.328 -22.038 1.00 51.62 209 ASP A CA 1
ATOM 1570 C C . ASP A 1 209 ? -18.115 11.284 -20.945 1.00 51.62 209 ASP A C 1
ATOM 1572 O O . ASP A 1 209 ? -19.315 11.328 -20.679 1.00 51.62 209 ASP A O 1
ATOM 1576 N N . VAL A 1 210 ? -17.251 12.116 -20.350 1.00 56.50 210 VAL A N 1
ATOM 1577 C CA . VAL A 1 210 ? -17.649 13.123 -19.346 1.00 56.50 210 VAL A CA 1
ATOM 1578 C C . VAL A 1 210 ? -18.616 14.147 -19.946 1.00 56.50 210 VAL A C 1
ATOM 1580 O O . VAL A 1 210 ? -19.628 14.466 -19.324 1.00 56.50 210 VAL A O 1
ATOM 1583 N N . GLU A 1 211 ? -18.372 14.624 -21.171 1.00 65.19 211 GLU A N 1
ATOM 1584 C CA . GLU A 1 211 ? -19.294 15.545 -21.847 1.00 65.19 211 GLU A CA 1
ATOM 1585 C C . GLU A 1 211 ? -20.645 14.875 -22.169 1.00 65.19 211 GLU A C 1
ATOM 1587 O O . GLU A 1 211 ? -21.695 15.521 -22.107 1.00 65.19 211 GLU A O 1
ATOM 1592 N N . PHE A 1 212 ? -20.650 13.571 -22.462 1.00 65.19 212 PHE A N 1
ATOM 1593 C CA . PHE A 1 212 ? -21.870 12.782 -22.637 1.00 65.19 212 PHE A CA 1
ATOM 1594 C C . PHE A 1 212 ? -22.659 12.616 -21.326 1.00 65.19 212 PHE A C 1
ATOM 1596 O O . PHE A 1 212 ? -23.879 12.800 -21.325 1.00 65.19 212 PHE A O 1
ATOM 1603 N N . TYR A 1 213 ? -21.989 12.324 -20.205 1.00 47.81 213 TYR A N 1
ATOM 1604 C CA . TYR A 1 213 ? -22.632 12.191 -18.891 1.00 47.81 213 TYR A CA 1
ATOM 1605 C C . TYR A 1 213 ? -23.185 13.523 -18.369 1.00 47.81 213 TYR A C 1
ATOM 1607 O O . TYR A 1 213 ? -24.332 13.558 -17.927 1.00 47.81 213 TYR A O 1
ATOM 1615 N N . LEU A 1 214 ? -22.444 14.628 -18.512 1.00 58.09 214 LEU A N 1
ATOM 1616 C CA . LEU A 1 214 ? -22.916 15.965 -18.125 1.00 58.09 214 LEU A CA 1
ATOM 1617 C C . LEU A 1 214 ? -24.156 16.385 -18.928 1.00 58.09 214 LEU A C 1
ATOM 1619 O O . LEU A 1 214 ? -25.134 16.863 -18.356 1.00 58.09 214 LEU A O 1
ATOM 1623 N N . LYS A 1 215 ? -24.182 16.118 -20.243 1.00 72.31 215 LYS A N 1
ATOM 1624 C CA . LYS A 1 215 ? -25.376 16.366 -21.074 1.00 72.31 215 LYS A CA 1
ATOM 1625 C C . LYS A 1 215 ? -26.576 15.522 -20.647 1.00 72.31 215 LYS A C 1
ATOM 1627 O O . LYS A 1 215 ? -27.716 15.959 -20.796 1.00 72.31 215 LYS A O 1
ATOM 1632 N N . LYS A 1 216 ? -26.340 14.313 -20.135 1.00 66.19 216 LYS A N 1
ATOM 1633 C CA . LYS A 1 216 ? -27.400 13.435 -19.634 1.00 66.19 216 LYS A CA 1
ATOM 1634 C C . LYS A 1 216 ? -27.971 13.939 -18.305 1.00 66.19 216 LYS A C 1
ATOM 1636 O O . LYS A 1 216 ? -29.184 13.896 -18.129 1.00 66.19 216 LYS A O 1
ATOM 1641 N N . GLU A 1 217 ? -27.136 14.457 -17.405 1.00 63.34 217 GLU A N 1
ATOM 1642 C CA . GLU A 1 217 ? -27.593 15.101 -16.164 1.00 63.34 217 GLU A CA 1
ATOM 1643 C C . GLU A 1 217 ? -28.414 16.366 -16.434 1.00 63.34 217 GLU A C 1
ATOM 1645 O O . GLU A 1 217 ? -29.493 16.521 -15.862 1.00 63.34 217 GLU A O 1
ATOM 1650 N N . GLU A 1 218 ? -27.984 17.216 -17.374 1.00 72.88 218 GLU A N 1
ATOM 1651 C CA . GLU A 1 218 ? -28.753 18.398 -17.794 1.00 72.88 218 GLU A CA 1
ATOM 1652 C C . GLU A 1 218 ? -30.140 18.026 -18.351 1.00 72.88 218 GLU A C 1
ATOM 1654 O O . GLU A 1 218 ? -31.129 18.709 -18.079 1.00 72.88 218 GLU A O 1
ATOM 1659 N N . GLN A 1 219 ? -30.239 16.922 -19.101 1.00 70.81 219 GLN A N 1
ATOM 1660 C CA . GLN A 1 219 ? -31.515 16.420 -19.623 1.00 70.81 219 GLN A CA 1
ATOM 1661 C C . GLN A 1 219 ? -32.434 15.891 -18.517 1.00 70.81 219 GLN A C 1
ATOM 1663 O O . GLN A 1 219 ? -33.626 16.194 -18.532 1.00 70.81 219 GLN A O 1
ATOM 1668 N N . MET A 1 220 ? -31.896 15.149 -17.543 1.00 65.81 220 MET A N 1
ATOM 1669 C CA . MET A 1 220 ? -32.679 14.639 -16.410 1.00 65.81 220 MET A CA 1
ATOM 1670 C C . MET A 1 220 ? -33.195 15.778 -15.520 1.00 65.81 220 MET A C 1
ATOM 1672 O O . MET A 1 220 ? -34.370 15.779 -15.157 1.00 65.81 220 MET A O 1
ATOM 1676 N N . ALA A 1 221 ? -32.363 16.790 -15.250 1.00 63.41 221 ALA A N 1
ATOM 1677 C CA . ALA A 1 221 ? -32.768 17.972 -14.488 1.00 63.41 221 ALA A CA 1
ATOM 1678 C C . ALA A 1 221 ? -33.865 18.782 -15.207 1.00 63.41 221 ALA A C 1
ATOM 1680 O O . ALA A 1 221 ? -34.821 19.243 -14.580 1.00 63.41 221 ALA A O 1
ATOM 1681 N N . ALA A 1 222 ? -33.780 18.913 -16.537 1.00 69.06 222 ALA A N 1
ATOM 1682 C CA . ALA A 1 222 ? -34.805 19.590 -17.334 1.00 69.06 222 ALA A CA 1
ATOM 1683 C C . ALA A 1 222 ? -36.143 18.822 -17.376 1.00 69.06 222 ALA A C 1
ATOM 1685 O O . ALA A 1 222 ? -37.216 19.434 -17.439 1.00 69.06 222 ALA A O 1
ATOM 1686 N N . GLU A 1 223 ? -36.107 17.486 -17.347 1.00 69.69 223 GLU A N 1
ATOM 1687 C CA . GLU A 1 223 ? -37.311 16.651 -17.260 1.00 69.69 223 GLU A CA 1
ATOM 1688 C C . GLU A 1 223 ? -37.978 16.733 -15.880 1.00 69.69 223 GLU A C 1
ATOM 1690 O O . GLU A 1 223 ? -39.210 16.801 -15.808 1.00 69.69 223 GLU A O 1
ATOM 1695 N N . GLU A 1 224 ? -37.194 16.794 -14.802 1.00 67.69 224 GLU A N 1
ATOM 1696 C CA . GLU A 1 224 ? -37.691 16.966 -13.431 1.00 67.69 224 GLU A CA 1
ATOM 1697 C C . GLU A 1 224 ? -38.385 18.327 -13.257 1.00 67.69 224 GLU A C 1
ATOM 1699 O O . GLU A 1 224 ? -39.549 18.379 -12.853 1.00 67.69 224 GLU A O 1
ATOM 1704 N N . GLU A 1 225 ? -37.765 19.419 -13.723 1.00 69.12 225 GLU A N 1
ATOM 1705 C CA . GLU A 1 225 ? -38.370 20.760 -13.691 1.00 69.12 225 GLU A CA 1
ATOM 1706 C C . GLU A 1 225 ? -39.653 20.840 -14.552 1.00 69.12 225 GLU A C 1
ATOM 1708 O O . GLU A 1 225 ? -40.630 21.517 -14.205 1.00 69.12 225 GLU A O 1
ATOM 1713 N N . SER A 1 226 ? -39.703 20.103 -15.671 1.00 72.62 226 SER A N 1
ATOM 1714 C CA . SER A 1 226 ? -40.911 19.976 -16.500 1.00 72.62 226 SER A CA 1
ATOM 1715 C C . SER A 1 226 ? -42.046 19.251 -15.771 1.00 72.62 226 SER A C 1
ATOM 1717 O O . SER A 1 226 ? -43.213 19.644 -15.897 1.00 72.62 226 SER A O 1
ATOM 1719 N N . ASN A 1 227 ? -41.727 18.194 -15.023 1.00 67.44 227 ASN A N 1
ATOM 1720 C CA . ASN A 1 227 ? -42.705 17.406 -14.280 1.00 67.44 227 ASN A CA 1
ATOM 1721 C C . ASN A 1 227 ? -43.242 18.165 -13.062 1.00 67.44 227 ASN A C 1
ATOM 1723 O O . ASN A 1 227 ? -44.463 18.212 -12.896 1.00 67.44 227 ASN A O 1
ATOM 1727 N N . ASP A 1 228 ? -42.389 18.868 -12.316 1.00 72.62 228 ASP A N 1
ATOM 1728 C CA . ASP A 1 228 ? -42.804 19.737 -11.205 1.00 72.62 228 ASP A CA 1
ATOM 1729 C C . ASP A 1 228 ? -43.754 20.845 -11.673 1.00 72.62 228 ASP A C 1
ATOM 1731 O O . ASP A 1 228 ? -44.788 21.124 -11.053 1.00 72.62 228 ASP A O 1
ATOM 1735 N N . LYS A 1 229 ? -43.463 21.450 -12.831 1.00 74.38 229 LYS A N 1
ATOM 1736 C CA . LYS A 1 229 ? -44.328 22.476 -13.423 1.00 74.38 229 LYS A CA 1
ATOM 1737 C C . LYS A 1 229 ? -45.683 21.912 -13.860 1.00 74.38 229 LYS A C 1
ATOM 1739 O O . LYS A 1 229 ? -46.709 22.563 -13.651 1.00 74.38 229 LYS A O 1
ATOM 1744 N N . LYS A 1 230 ? -45.712 20.699 -14.426 1.00 75.31 230 LYS A N 1
ATOM 1745 C CA . LYS A 1 230 ? -46.964 19.998 -14.764 1.00 75.31 230 LYS A CA 1
ATOM 1746 C C . LYS A 1 230 ? -47.773 19.653 -13.514 1.00 75.31 230 LYS A C 1
ATOM 1748 O O . LYS A 1 230 ? -48.994 19.804 -13.541 1.00 75.31 230 LYS A O 1
ATOM 1753 N N . GLU A 1 231 ? -47.124 19.227 -12.432 1.00 75.06 231 GLU A N 1
ATOM 1754 C CA . GLU A 1 231 ? -47.793 18.924 -11.165 1.00 75.06 231 GLU A CA 1
ATOM 1755 C C . GLU A 1 231 ? -48.390 20.190 -10.527 1.00 75.06 231 GLU A C 1
ATOM 1757 O O . GLU A 1 231 ? -49.541 20.183 -10.079 1.00 75.06 231 GLU A O 1
ATOM 1762 N N . ALA A 1 232 ? -47.660 21.309 -10.553 1.00 67.31 232 ALA A N 1
ATOM 1763 C CA . ALA A 1 232 ? -48.150 22.598 -10.069 1.00 67.31 232 ALA A CA 1
ATOM 1764 C C . ALA A 1 232 ? -49.356 23.114 -10.881 1.00 67.31 232 ALA A C 1
ATOM 1766 O O . ALA A 1 232 ? -50.340 23.587 -10.302 1.00 67.31 232 ALA A O 1
ATOM 1767 N N . ASP A 1 233 ? -49.321 22.983 -12.211 1.00 74.69 233 ASP A N 1
ATOM 1768 C CA . ASP A 1 233 ? -50.440 23.358 -13.083 1.00 74.69 233 ASP A CA 1
ATOM 1769 C C . ASP A 1 233 ? -51.671 22.460 -12.873 1.00 74.69 233 ASP A C 1
ATOM 1771 O O . ASP A 1 233 ? -52.805 22.946 -12.948 1.00 74.69 233 ASP A O 1
ATOM 1775 N N . LEU A 1 234 ? -51.474 21.170 -12.571 1.00 74.06 234 LEU A N 1
ATOM 1776 C CA . LEU A 1 234 ? -52.562 20.247 -12.241 1.00 74.06 234 LEU A CA 1
ATOM 1777 C C . LEU A 1 234 ? -53.231 20.634 -10.915 1.00 74.06 234 LEU A C 1
ATOM 1779 O O . LEU A 1 234 ? -54.443 20.842 -10.889 1.00 74.06 234 LEU A O 1
ATOM 1783 N N . LYS A 1 235 ? -52.446 20.883 -9.856 1.00 77.44 235 LYS A N 1
ATOM 1784 C CA . LYS A 1 235 ? -52.966 21.358 -8.558 1.00 77.44 235 LYS A CA 1
ATOM 1785 C C . LYS A 1 235 ? -53.737 22.674 -8.690 1.00 77.44 235 LYS A C 1
ATOM 1787 O O . LYS A 1 235 ? -54.759 22.873 -8.034 1.00 77.44 235 LYS A O 1
ATOM 1792 N N . LYS A 1 236 ? -53.281 23.580 -9.563 1.00 74.44 236 LYS A N 1
ATOM 1793 C CA . LYS A 1 236 ? -53.975 24.845 -9.840 1.00 74.44 236 LYS A CA 1
ATOM 1794 C C . LYS A 1 236 ? -55.313 24.633 -10.556 1.00 74.44 236 LYS A C 1
ATOM 1796 O O . LYS A 1 236 ? -56.274 25.336 -10.244 1.00 74.44 236 LYS A O 1
ATOM 1801 N N . LYS A 1 237 ? -55.389 23.688 -11.499 1.00 75.44 237 LYS A N 1
ATOM 1802 C CA . LYS A 1 237 ? -56.648 23.316 -12.168 1.00 75.44 237 LYS A CA 1
ATOM 1803 C C . LYS A 1 237 ? -57.640 22.693 -11.193 1.00 75.44 237 LYS A C 1
ATOM 1805 O O . LYS A 1 237 ? -58.795 23.105 -11.200 1.00 75.44 237 LYS A O 1
ATOM 1810 N N . ASP A 1 238 ? -57.181 21.793 -10.329 1.00 79.69 238 ASP A N 1
ATOM 1811 C CA . ASP A 1 238 ? -58.029 21.154 -9.318 1.00 79.69 238 ASP A CA 1
ATOM 1812 C C . ASP A 1 238 ? -58.595 22.187 -8.334 1.00 79.69 238 ASP A C 1
ATOM 1814 O O . ASP A 1 238 ? -59.786 22.177 -8.022 1.00 79.69 238 ASP A O 1
ATOM 1818 N N . PHE A 1 239 ? -57.771 23.154 -7.915 1.00 75.62 239 PHE A N 1
ATOM 1819 C CA . PHE A 1 239 ? -58.217 24.264 -7.071 1.00 75.62 239 PHE A CA 1
ATOM 1820 C C . PHE A 1 239 ? -59.267 25.151 -7.761 1.00 75.62 239 PHE A C 1
ATOM 1822 O O . PHE A 1 239 ? -60.262 25.534 -7.148 1.00 75.62 239 PHE A O 1
ATOM 1829 N N . LEU A 1 240 ? -59.068 25.472 -9.044 1.00 73.12 240 LEU A N 1
ATOM 1830 C CA . LEU A 1 240 ? -60.038 26.232 -9.837 1.00 73.12 240 LEU A CA 1
ATOM 1831 C C . LEU A 1 240 ? -61.358 25.472 -10.006 1.00 73.12 240 LEU A C 1
ATOM 1833 O O . LEU A 1 240 ? -62.416 26.088 -9.895 1.00 73.12 240 LEU A O 1
ATOM 1837 N N . GLN A 1 241 ? -61.304 24.158 -10.232 1.00 82.38 241 GLN A N 1
ATOM 1838 C CA . GLN A 1 241 ? -62.497 23.322 -10.345 1.00 82.38 241 GLN A CA 1
ATOM 1839 C C . GLN A 1 241 ? -63.293 23.317 -9.035 1.00 82.38 241 GLN A C 1
ATOM 1841 O O . GLN A 1 241 ? -64.489 23.593 -9.055 1.00 82.38 241 GLN A O 1
ATOM 1846 N N . ALA A 1 242 ? -62.619 23.136 -7.895 1.00 75.69 242 ALA A N 1
ATOM 1847 C CA . ALA A 1 242 ? -63.259 23.198 -6.583 1.00 75.69 242 ALA A CA 1
ATOM 1848 C C . ALA A 1 242 ? -63.930 24.560 -6.317 1.00 75.69 242 ALA A C 1
ATOM 1850 O O . ALA A 1 242 ? -64.996 24.622 -5.705 1.00 75.69 242 ALA A O 1
ATOM 1851 N N . LEU A 1 243 ? -63.335 25.659 -6.799 1.00 75.44 243 LEU A N 1
ATOM 1852 C CA . LEU A 1 243 ? -63.927 26.993 -6.686 1.00 75.44 243 LEU A CA 1
ATOM 1853 C C . LEU A 1 243 ? -65.194 27.136 -7.546 1.00 75.44 243 LEU A C 1
ATOM 1855 O O . LEU A 1 243 ? -66.172 27.732 -7.098 1.00 75.44 243 LEU A O 1
ATOM 1859 N N . TYR A 1 244 ? -65.184 26.597 -8.769 1.00 78.62 244 TYR A N 1
ATOM 1860 C CA . TYR A 1 244 ? -66.357 26.588 -9.648 1.00 78.62 244 TYR A CA 1
ATOM 1861 C C . TYR A 1 244 ? -67.506 25.765 -9.066 1.00 78.62 244 TYR A C 1
ATOM 1863 O O . TYR A 1 244 ? -68.646 26.227 -9.107 1.00 78.62 244 TYR A O 1
ATOM 1871 N N . ASP A 1 245 ? -67.210 24.604 -8.485 1.00 81.62 245 ASP A N 1
ATOM 1872 C CA . ASP A 1 245 ? -68.215 23.742 -7.860 1.00 81.62 245 ASP A CA 1
ATOM 1873 C C . ASP A 1 245 ? -68.867 24.454 -6.658 1.00 81.62 245 ASP A C 1
ATOM 1875 O O . ASP A 1 245 ? -70.092 24.490 -6.541 1.00 81.62 245 ASP A O 1
ATOM 1879 N N . LEU A 1 246 ? -68.072 25.152 -5.834 1.00 74.75 246 LEU A N 1
ATOM 1880 C CA . LEU A 1 246 ? -68.581 25.963 -4.718 1.00 74.75 246 LEU A CA 1
ATOM 1881 C C . LEU A 1 246 ? -69.463 27.132 -5.184 1.00 74.75 246 LEU A C 1
ATOM 1883 O O . LEU A 1 246 ? -70.472 27.458 -4.557 1.00 74.75 246 LEU A O 1
ATOM 1887 N N . LEU A 1 247 ? -69.076 27.794 -6.278 1.00 76.81 247 LEU A N 1
ATOM 1888 C CA . LEU A 1 247 ? -69.861 28.880 -6.868 1.00 76.81 247 LEU A CA 1
ATOM 1889 C C . LEU A 1 247 ? -71.177 28.369 -7.472 1.00 76.81 247 LEU A C 1
ATOM 1891 O O . LEU A 1 247 ? -72.180 29.079 -7.411 1.00 76.81 247 LEU A O 1
ATOM 1895 N N . ALA A 1 248 ? -71.192 27.154 -8.025 1.00 74.81 248 ALA A N 1
ATOM 1896 C CA . ALA A 1 248 ? -72.410 26.514 -8.509 1.00 74.81 248 ALA A CA 1
ATOM 1897 C C . ALA A 1 248 ? -73.379 26.210 -7.352 1.00 74.81 248 ALA A C 1
ATOM 1899 O O . ALA A 1 248 ? -74.559 26.531 -7.457 1.00 74.81 248 ALA A O 1
ATOM 1900 N N . GLU A 1 249 ? -72.878 25.705 -6.219 1.00 74.31 249 GLU A N 1
ATOM 1901 C CA . GLU A 1 249 ? -73.688 25.456 -5.013 1.00 74.31 249 GLU A CA 1
ATOM 1902 C C . GLU A 1 249 ? -74.278 26.735 -4.391 1.00 74.31 249 GLU A C 1
ATOM 1904 O O . GLU A 1 249 ? -75.345 26.701 -3.775 1.00 74.31 249 GLU A O 1
ATOM 1909 N N . LEU A 1 250 ? -73.600 27.877 -4.542 1.00 67.69 250 LEU A N 1
ATOM 1910 C CA . LEU A 1 250 ? -74.079 29.175 -4.056 1.00 67.69 250 LEU A CA 1
ATOM 1911 C C . LEU A 1 250 ? -75.151 29.809 -4.955 1.00 67.69 250 LEU A C 1
ATOM 1913 O O . LEU A 1 250 ? -75.928 30.622 -4.461 1.00 67.69 250 LEU A O 1
ATOM 1917 N N . ASN A 1 251 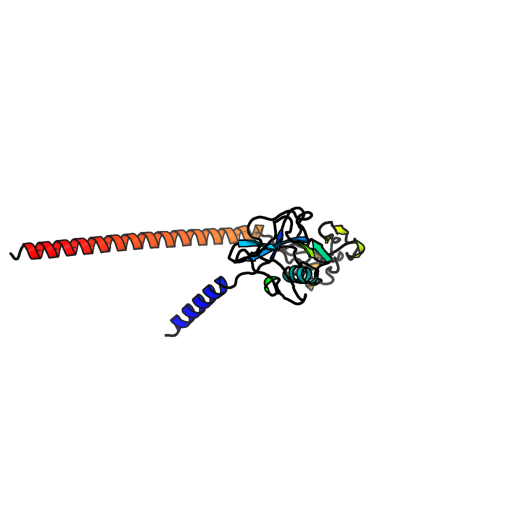? -75.203 29.445 -6.239 1.00 58.03 251 ASN A N 1
ATOM 1918 C CA . ASN A 1 251 ? -76.180 29.965 -7.204 1.00 58.03 251 ASN A CA 1
ATOM 1919 C C . ASN A 1 251 ? -77.475 29.134 -7.295 1.00 58.03 251 ASN A C 1
ATOM 1921 O O . ASN A 1 251 ? -78.406 29.561 -7.974 1.00 58.03 251 ASN A O 1
ATOM 1925 N N . ASP A 1 252 ? -77.542 27.979 -6.627 1.00 56.47 252 ASP A N 1
ATOM 1926 C CA . ASP A 1 252 ? -78.723 27.095 -6.572 1.00 56.47 252 ASP A CA 1
ATOM 1927 C C . ASP A 1 252 ? -79.565 27.294 -5.281 1.00 56.47 252 ASP A C 1
ATOM 1929 O O . ASP A 1 252 ? -80.406 26.463 -4.926 1.00 56.47 252 ASP A O 1
ATOM 1933 N N . LYS A 1 253 ? -79.341 28.407 -4.560 1.00 51.25 253 LYS A N 1
ATOM 1934 C CA . LYS A 1 253 ? -80.115 28.882 -3.394 1.00 51.25 253 LYS A CA 1
ATOM 1935 C C . LYS A 1 253 ? -80.724 30.255 -3.651 1.00 51.25 253 LYS A C 1
ATOM 1937 O O . LYS A 1 253 ? -81.839 30.482 -3.129 1.00 51.25 253 LYS A O 1
#

Nearest PDB structures (foldseek):
  8h7j-assembly1_A  TM=9.267E-01  e=6.927E-12  Sus scrofa
  8xmp-assembly1_E  TM=9.220E-01  e=6.927E-12  Homo sapiens
  5ze3-assembly1_A  TM=9.288E-01  e=2.514E-10  Homo sapiens
  8wyr-assembly1_M  TM=8.608E-01  e=2.276E-08  Homo sapiens
  8r84-assembly1_N  TM=8.427E-01  e=3.837E-08  Homo sapiens

Foldseek 3Di:
DPVVVVVVVVVVVVVVVVVPQPQDWAAAADPADLQKHFIWTRDPNDIAFAFLALDDQLLQQLRLVLSVLPQGFPTKDQFQPPRHFDDDDHAWYNFDHPNPDNHSVVTDTDGCPPPPDPDDSRRTMMTGGAAAPAQVQAPPSFGQDPNRATREDQQFDDRRRPDFAPAQVQAPPSFGQDPSSATREDPQFDDRRRPHGDCVVCVVVVVVVVVVVVVVVVVVVVVVVVVVVVVVVVVVVVVVVVVVVVVVVVVVD

Mean predicted aligned error: 15.34 Å

Organism: Strongylocentrotus purpuratus (NCBI:txid7668)

Secondary structure (DSSP, 8-state):
--HHHHHHHHHHHHHHHTTS----EEEESTT--SSEEEEEEEETTEEEEEB-TT--HHHHHHHHHHTT-TT-EEEEEESTTTT----S-EEEEEEE--S--SSGGGSEEEEGGGS-----GGGBEEEEES--SSGGGSSTT-EE-TTS-EEPPTT-BSSSS-B--SSGGGSSTT-EE-TTS-EEPPTTEESTTS-EE-HHHHHHHHHHHHHHHHHHHHHHHHHHHHHHHHHHHHHHHHHHHHHHHHHHHHH--

pLDDT: mean 82.32, std 16.54, range [36.0, 98.44]

Sequence (253 aa):
MMEGYAILSLLLCLSVASAYSNYDVRLAGTGSSERMGRVEVFLGGEWGTVCDDDWGYDDADVVCRQLGYHEGASGFTTNAREFGQGSGNIFLDDVSCKGYEDRITDCEALLNTVGETNCGHDEDAGVKCQGCTVDSDCEQDGICNVDMYCACQPGYFGENCEDGCTVDSDCEQDGICNEHKLCDCQPGYYGPNCRDVNIFTDSKRQSEDVEFYLKKEEQMAAEEESNDKKEADLKKKDFLQALYDLLAELNDK

Radius of gyration: 29.52 Å; Cα contacts (8 Å, |Δi|>4): 475; chains: 1; bounding box: 102×48×56 Å